Protein 1P4X (pdb70)

Secondary structure (DSSP, 8-state):
------SHHHHHHHHHHHHHHHHHHHTTT-SS-HHHHHHHHHHHS-S-SEEEHHHHHHHSSS-GGGTHHHHHHHHHTTS-EEEE-SSSTTSEEEE--HHHHHHHHHHHHHHHHHHHHHHHHTT--SS-S--SHHHHHHHHHHHHHHHHHHHHH-SS-HHHHHHHHHHHTTTT--EEHHHHHHHSSS-HHHHHHHHHHHHHHTSSEEEE-SSSTT-EEEE--HHHHHHHHHHHHHHHHHTSSS-GGGSS--

Sequence (250 aa):
MKYNNHDKIRDFIIIEAYMFRFKKKVKPEVDMTIKEFILLTYLFHQQENTLPFKKIVSDLCYKQSDLVQHIKVLVKHSYISKVRSKIDERNTYISISEEQREKIAERVTLFDQIIKQFNLADQSESQMIPKDSKEFLNLMMYTMYFKNIIKKHLTLSFVEFTILAIITSQNKNIVLLKDLIETIHHKYPQTVRALNNLKKQGYLIKERSTEDERKILIHMDDAQQDHAEQLLAQVNQLLADKDHLHLVFE

Organism: Staphylococcus aureus (strain Mu3 / ATCC 700698) (NCBI:txid418127)

Foldseek 3Di:
DFLPDPFVLSLLQVLVQVVLLLCVPPVVVDDQDPVLLLLLLLVLPDPAQKAWLVVVCVQFLDHSVVVVVSVVVCVVVLLWHKDADPPPRVTIMIGHDPVNSVVSVVSQVVQLVSQCVVCVVDPVPDPSRQNGSLLNSLSVRLNSVLQVVCVVPHVAHSLLLNLLSTQLSVVFDKDWPVVSQVPHPDHDVVSVVSVVVCVVVPLWDWAADPVPSVTIIIHHDPVSSVVSVVVVVVSSVVVPPPPSSASRHD

InterPro domains:
  IPR000835 MarR-type HTH domain [SM00347] (25-127)
  IPR000835 MarR-type HTH domain [SM00347] (149-247)
  IPR010166 Transcriptional regulator SarA/Rot domain [TIGR01889] (11-116)
  IPR010166 Transcriptional regulator SarA/Rot domain [TIGR01889] (134-239)
  IPR036388 Winged helix-like DNA-binding domain superfamily [G3DSA:1.10.10.10] (1-127)
  IPR036388 Winged helix-like DNA-binding domain superfamily [G3DSA:1.10.10.10] (128-250)
  IPR036390 Winged helix DNA-binding domain superfamily [SSF46785] (1-117)
  IPR036390 Winged helix DNA-binding domain superfamily [SSF46785] (130-238)
  IPR039422 Transcription regulators MarR/SlyA-like [PTHR33164] (18-128)
  IPR055166 Transcriptional regulator SarA/SarZ/Rot-like, helix-turn-helix domain [PF22381] (21-106)
  IPR055166 Transcriptional regulator SarA/SarZ/Rot-like, helix-turn-helix domain [PF22381] (146-230)

Structure (mmCIF, N/CA/C/O backbone):
data_1P4X
#
_entry.id   1P4X
#
_cell.length_a   84.887
_cell.length_b   84.887
_cell.length_c   195.743
_cell.angle_alpha   90.00
_cell.angle_beta   90.00
_cell.angle_gamma   120.00
#
_symmetry.space_group_name_H-M   'P 65 2 2'
#
loop_
_entity.id
_entity.type
_entity.pdbx_description
1 polymer 'staphylococcal accessory regulator A homologue'
2 water water
#
loop_
_atom_site.group_PDB
_atom_site.id
_atom_site.type_symbol
_atom_site.label_atom_id
_atom_site.label_alt_id
_atom_site.label_com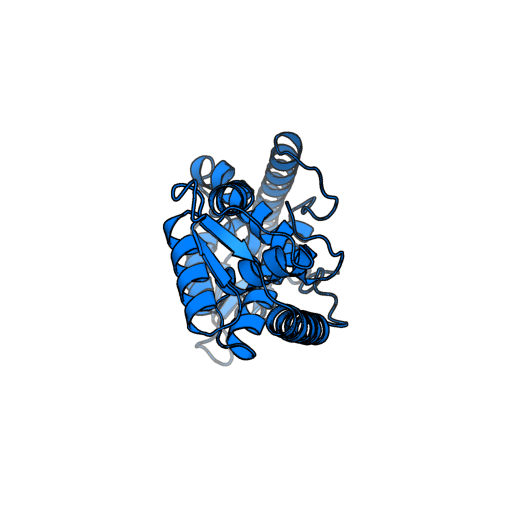p_id
_atom_site.label_asym_id
_atom_site.label_entity_id
_atom_site.label_seq_id
_atom_site.pdbx_PDB_ins_code
_atom_site.Cartn_x
_atom_site.Cartn_y
_atom_site.Cartn_z
_atom_site.occupancy
_atom_site.B_iso_or_equiv
_atom_site.auth_seq_id
_atom_site.auth_comp_id
_atom_site.auth_asym_id
_atom_site.auth_atom_id
_atom_site.pdbx_PDB_model_num
ATOM 1 N N . MET A 1 1 ? -32.274 20.144 11.291 1.00 70.19 1 MET A N 1
ATOM 2 C CA . MET A 1 1 ? -33.443 20.546 10.428 1.00 73.35 1 MET A CA 1
ATOM 3 C C . MET A 1 1 ? -33.229 20.022 9.002 1.00 73.83 1 MET A C 1
ATOM 4 O O . MET A 1 1 ? -33.209 20.804 8.043 1.00 76.54 1 MET A O 1
ATOM 9 N N . LYS A 1 2 ? -33.080 18.704 8.865 1.00 72.28 2 LYS A N 1
ATOM 10 C CA . LYS A 1 2 ? -32.820 18.082 7.561 1.00 67.73 2 LYS A CA 1
ATOM 11 C C . LYS A 1 2 ? -33.678 16.828 7.324 1.00 66.20 2 LYS A C 1
ATOM 12 O O . LYS A 1 2 ? -34.521 16.468 8.157 1.00 66.70 2 LYS A O 1
ATOM 18 N N . TYR A 1 3 ? -33.458 16.157 6.193 1.00 63.43 3 TYR A N 1
ATOM 19 C CA . TYR A 1 3 ? -34.219 14.944 5.904 1.00 63.95 3 TYR A CA 1
ATOM 20 C C . TYR A 1 3 ? -33.668 13.810 6.779 1.00 66.79 3 TYR A C 1
ATOM 21 O O . TYR A 1 3 ? -32.650 13.194 6.450 1.00 65.59 3 TYR A O 1
ATOM 30 N N . ASN A 1 4 ? -34.350 13.540 7.892 1.00 71.28 4 ASN A N 1
ATOM 31 C CA . ASN A 1 4 ? -33.914 12.519 8.854 1.00 74.26 4 ASN A CA 1
ATOM 32 C C . ASN A 1 4 ? -34.250 11.068 8.512 1.00 76.24 4 ASN A C 1
ATOM 33 O O . ASN A 1 4 ? -34.851 10.363 9.341 1.00 78.01 4 ASN A O 1
ATOM 38 N N . ASN A 1 5 ? -33.869 10.617 7.317 1.00 76.26 5 ASN A N 1
ATOM 39 C CA . ASN A 1 5 ? -34.134 9.234 6.904 1.00 74.56 5 ASN A CA 1
ATOM 40 C C . ASN A 1 5 ? -33.089 8.813 5.875 1.00 73.03 5 ASN A C 1
ATOM 41 O O . ASN A 1 5 ? -32.729 9.593 4.989 1.00 72.13 5 ASN A O 1
ATOM 46 N N . HIS A 1 6 ? -32.604 7.582 5.965 1.00 74.10 6 HIS A N 1
ATOM 47 C CA . HIS A 1 6 ? -31.570 7.168 5.019 1.00 77.48 6 HIS A CA 1
ATOM 48 C C . HIS A 1 6 ? -32.043 6.300 3.846 1.00 73.71 6 HIS A C 1
ATOM 49 O O . HIS A 1 6 ? -31.538 5.201 3.613 1.00 76.65 6 HIS A O 1
ATOM 56 N N . ASP A 1 7 ? -33.001 6.831 3.089 1.00 67.38 7 ASP A N 1
ATOM 57 C CA . ASP A 1 7 ? -33.551 6.148 1.924 1.00 59.99 7 ASP A CA 1
ATOM 58 C C . ASP A 1 7 ? -33.046 6.785 0.618 1.00 55.78 7 ASP A C 1
ATOM 59 O O . ASP A 1 7 ? -32.178 7.656 0.640 1.00 54.77 7 ASP A O 1
ATOM 64 N N . LYS A 1 8 ? -33.583 6.349 -0.515 1.00 54.36 8 LYS A N 1
ATOM 65 C CA . LYS A 1 8 ? -33.167 6.876 -1.814 1.00 53.16 8 LYS A CA 1
ATOM 66 C C . LYS A 1 8 ? -33.626 8.317 -2.061 1.00 51.53 8 LYS A C 1
ATOM 67 O O . LYS A 1 8 ? -33.041 9.039 -2.874 1.00 50.28 8 LYS A O 1
ATOM 73 N N . ILE A 1 9 ? -34.685 8.721 -1.368 1.00 48.02 9 ILE A N 1
ATOM 74 C CA . ILE A 1 9 ? -35.197 10.077 -1.478 1.00 42.97 9 ILE A CA 1
ATOM 75 C C . ILE A 1 9 ? -34.131 10.992 -0.891 1.00 43.60 9 ILE A C 1
ATOM 76 O O . ILE A 1 9 ? -33.858 12.059 -1.426 1.00 44.56 9 ILE A O 1
ATOM 81 N N . ARG A 1 10 ? -33.535 10.562 0.216 1.00 43.40 10 ARG A N 1
ATOM 82 C CA . ARG A 1 10 ? -32.484 11.335 0.861 1.00 43.63 10 ARG A CA 1
ATOM 83 C C . ARG A 1 10 ? -31.333 11.466 -0.124 1.00 43.23 10 ARG A C 1
ATOM 84 O O . ARG A 1 10 ? -30.699 12.518 -0.204 1.00 42.54 10 ARG A O 1
ATOM 92 N N . ASP A 1 11 ? -31.061 10.395 -0.865 1.00 41.87 11 ASP A N 1
ATOM 93 C CA . ASP A 1 11 ? -29.999 10.433 -1.861 1.00 45.69 11 ASP A CA 1
ATOM 94 C C . ASP A 1 11 ? -30.270 11.564 -2.853 1.00 44.63 11 ASP A C 1
ATOM 95 O O . ASP A 1 11 ? -29.410 12.397 -3.098 1.00 45.02 11 ASP A O 1
ATOM 100 N N . PHE A 1 12 ? -31.469 11.593 -3.421 1.00 44.86 12 PHE A N 1
ATOM 101 C CA . PHE A 1 12 ? -31.812 12.635 -4.386 1.00 40.35 12 PHE A CA 1
ATOM 102 C C . PHE A 1 12 ? -31.642 14.035 -3.789 1.00 38.51 12 PHE A C 1
ATOM 103 O O . PHE A 1 12 ? -30.975 14.890 -4.368 1.00 35.57 12 PHE A O 1
ATOM 111 N N . ILE A 1 13 ? -32.245 14.265 -2.629 1.00 37.99 13 ILE A N 1
ATOM 112 C CA . ILE A 1 13 ? -32.156 15.570 -1.992 1.00 40.59 13 ILE A CA 1
ATOM 113 C C . ILE A 1 13 ? -30.700 16.019 -1.850 1.00 41.11 13 ILE A C 1
ATOM 114 O O . ILE A 1 13 ? -30.345 17.122 -2.255 1.00 43.00 13 ILE A O 1
ATOM 119 N N . ILE A 1 14 ? -29.858 15.155 -1.296 1.00 39.72 14 ILE A N 1
ATOM 120 C CA . ILE A 1 14 ? -28.445 15.468 -1.117 1.00 38.67 14 ILE A CA 1
ATOM 121 C C . ILE A 1 14 ? -27.752 15.763 -2.448 1.00 38.26 14 ILE A C 1
ATOM 122 O O . ILE A 1 14 ? -27.059 16.763 -2.587 1.00 43.77 14 ILE A O 1
ATOM 127 N N . ILE A 1 15 ? -27.938 14.893 -3.428 1.00 36.49 15 ILE A N 1
ATOM 128 C CA . ILE A 1 15 ? -27.302 15.086 -4.720 1.00 35.78 15 ILE A CA 1
ATOM 129 C C . ILE A 1 15 ? -27.803 16.329 -5.466 1.00 36.49 15 ILE A C 1
ATOM 130 O O . ILE A 1 15 ? -27.010 17.090 -6.025 1.00 36.84 15 ILE A O 1
ATOM 135 N N . GLU A 1 16 ? -29.113 16.532 -5.469 1.00 34.29 16 GLU A N 1
ATOM 136 C CA . GLU A 1 16 ? -29.700 17.683 -6.136 1.00 36.10 16 GLU A CA 1
ATOM 137 C C . GLU A 1 16 ? -29.088 18.968 -5.572 1.00 35.44 16 GLU A C 1
ATOM 138 O O . GLU A 1 16 ? -28.729 19.877 -6.325 1.00 37.80 16 GLU A O 1
ATOM 144 N N . ALA A 1 17 ? -28.972 19.028 -4.245 1.00 36.19 17 ALA A N 1
ATOM 145 C CA . ALA A 1 17 ? -28.393 20.176 -3.554 1.00 32.92 17 ALA A CA 1
ATOM 146 C C . ALA A 1 17 ? -26.923 20.321 -3.927 1.00 32.48 17 ALA A C 1
ATOM 147 O O . ALA A 1 17 ? -26.442 21.425 -4.170 1.00 33.79 17 ALA A O 1
ATOM 149 N N . TYR A 1 18 ? -26.210 19.201 -3.971 1.00 35.04 18 TYR A N 1
ATOM 150 C CA . TYR A 1 18 ? -24.798 19.222 -4.335 1.00 33.67 18 TYR A CA 1
ATOM 151 C C . TYR A 1 18 ? -24.620 19.798 -5.736 1.00 35.63 18 TYR A C 1
ATOM 152 O O . TYR A 1 18 ? -23.745 20.633 -5.956 1.00 35.35 18 TYR A O 1
ATOM 161 N N . MET A 1 19 ? -25.451 19.337 -6.675 1.00 36.54 19 MET A N 1
ATOM 162 C CA . MET A 1 19 ? -25.391 19.791 -8.067 1.00 31.53 19 MET A CA 1
ATOM 163 C C . MET A 1 19 ? -25.661 21.283 -8.183 1.00 33.17 19 MET A C 1
ATOM 164 O O . MET A 1 19 ? -25.091 21.956 -9.032 1.00 34.98 19 MET A O 1
ATOM 169 N N . PHE A 1 20 ? -26.538 21.792 -7.327 1.00 34.67 20 PHE A N 1
ATOM 170 C CA . PHE A 1 20 ? -26.845 23.215 -7.319 1.00 36.12 20 PHE A CA 1
ATOM 171 C C . PHE A 1 20 ? -25.581 23.996 -6.924 1.00 35.77 20 PHE A C 1
ATOM 172 O O . PHE A 1 20 ? -25.185 24.946 -7.601 1.00 36.11 20 PHE A O 1
ATOM 180 N N . ARG A 1 21 ? -24.949 23.584 -5.829 1.00 35.00 21 ARG A N 1
ATOM 181 C CA . ARG A 1 21 ? -23.740 24.250 -5.352 1.00 34.52 21 ARG A CA 1
ATOM 182 C C . ARG A 1 21 ? -22.629 24.169 -6.387 1.00 34.98 21 ARG A C 1
ATOM 183 O O . ARG A 1 21 ? -21.922 25.142 -6.633 1.00 38.18 21 ARG A O 1
ATOM 191 N N . PHE A 1 22 ? -22.490 23.001 -7.000 1.00 33.83 22 PHE A N 1
ATOM 192 C CA . PHE A 1 22 ? -21.471 22.785 -8.014 1.00 31.57 22 PHE A CA 1
ATOM 193 C C . PHE A 1 22 ? -21.668 23.759 -9.177 1.00 36.95 22 PHE A C 1
ATOM 194 O O . PHE A 1 22 ? -20.754 24.481 -9.560 1.00 37.76 22 PHE A O 1
ATOM 202 N N . LYS A 1 23 ? -22.874 23.764 -9.733 1.00 38.86 23 LYS A N 1
ATOM 203 C CA . LYS A 1 23 ? -23.218 24.631 -10.857 1.00 41.17 23 LYS A CA 1
ATOM 204 C C . LYS A 1 23 ? -22.868 26.081 -10.523 1.00 41.84 23 LYS A C 1
ATOM 205 O O . LYS A 1 23 ? -22.171 26.757 -11.273 1.00 43.14 23 LYS A O 1
ATOM 211 N N . LYS A 1 24 ? -23.372 26.527 -9.379 1.00 43.75 24 LYS A N 1
ATOM 212 C CA . LYS A 1 24 ? -23.186 27.880 -8.860 1.00 42.19 24 LYS A CA 1
ATOM 213 C C . LYS A 1 24 ? -21.734 28.359 -8.881 1.00 41.17 24 LYS A C 1
ATOM 214 O O . LYS A 1 24 ? -21.432 29.433 -9.399 1.00 40.84 24 LYS A O 1
ATOM 220 N N . LYS A 1 25 ? -20.846 27.551 -8.320 1.00 37.82 25 LYS A N 1
ATOM 221 C CA . LYS A 1 25 ? -19.431 27.887 -8.261 1.00 38.71 25 LYS A CA 1
ATOM 222 C C . LYS A 1 25 ? -18.645 27.678 -9.543 1.00 40.09 25 LYS A C 1
ATOM 223 O O . LYS A 1 25 ? -17.769 28.472 -9.874 1.00 45.42 25 LYS A O 1
ATOM 229 N N . VAL A 1 26 ? -18.960 26.619 -10.273 1.00 40.50 26 VAL A N 1
ATOM 230 C CA . VAL A 1 26 ? -18.215 26.300 -11.479 1.00 42.47 26 VAL A CA 1
ATOM 231 C C . VAL A 1 26 ? -18.637 26.938 -12.796 1.00 42.72 26 VAL A C 1
ATOM 232 O O . VAL A 1 26 ? -17.786 27.389 -13.566 1.00 43.96 26 VAL A O 1
ATOM 236 N N . LYS A 1 27 ? -19.935 26.978 -13.063 1.00 40.39 27 LYS A N 1
ATOM 237 C CA . LYS A 1 27 ? -20.416 27.533 -14.321 1.00 40.35 27 LYS A CA 1
ATOM 238 C C . LYS A 1 27 ? -19.848 28.901 -14.682 1.00 39.42 27 LYS A C 1
ATOM 239 O O . LYS A 1 27 ? -19.564 29.168 -15.844 1.00 43.53 27 LYS A O 1
ATOM 245 N N . PRO A 1 28 ? -19.675 29.787 -13.695 1.00 38.35 28 PRO A N 1
ATOM 246 C CA . PRO A 1 28 ? -19.137 31.122 -13.973 1.00 40.77 28 PRO A CA 1
ATOM 247 C C . PRO A 1 28 ? -17.639 31.151 -14.282 1.00 45.49 28 PRO A C 1
ATOM 248 O O . PRO A 1 28 ? -17.156 32.067 -14.948 1.00 52.04 28 PRO A O 1
ATOM 252 N N . GLU A 1 29 ? -16.909 30.153 -13.797 1.00 46.27 29 GLU A N 1
ATOM 253 C CA . GLU A 1 29 ? -15.469 30.101 -13.983 1.00 47.61 29 GLU A CA 1
ATOM 254 C C . GLU A 1 29 ? -15.007 29.292 -15.161 1.00 48.70 29 GLU A C 1
ATOM 255 O O . GLU A 1 29 ? -13.828 29.335 -15.520 1.00 52.98 29 GLU A O 1
ATOM 261 N N . VAL A 1 30 ? -15.912 28.547 -15.773 1.00 46.27 30 VAL A N 1
ATOM 262 C CA . VAL A 1 30 ? -15.498 27.712 -16.888 1.00 47.30 30 VAL A CA 1
ATOM 263 C C . VAL A 1 30 ? -16.343 27.969 -18.129 1.00 48.01 30 VAL A C 1
ATOM 264 O O . VAL A 1 30 ? -17.537 28.222 -18.028 1.00 50.22 30 VAL A O 1
ATOM 268 N N . ASP A 1 31 ? -15.723 27.915 -19.301 1.00 52.06 31 ASP A N 1
ATOM 269 C CA . ASP A 1 31 ? -16.451 28.165 -20.533 1.00 58.26 31 ASP A CA 1
ATOM 270 C C . ASP A 1 31 ? -17.182 26.954 -21.112 1.00 56.74 31 ASP A C 1
ATOM 271 O O . ASP A 1 31 ? -18.114 27.115 -21.904 1.00 59.23 31 ASP A O 1
ATOM 276 N N . MET A 1 32 ? -16.780 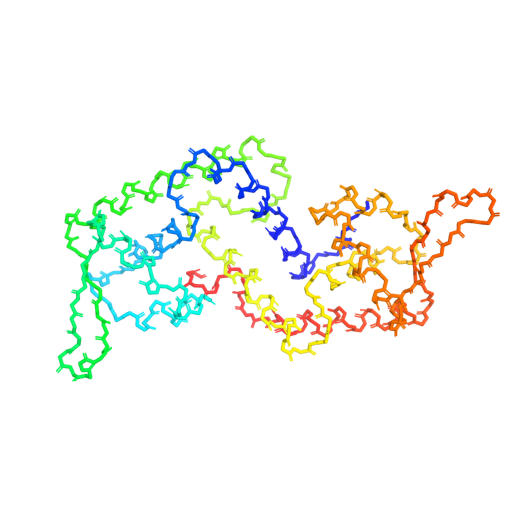25.748 -20.729 1.00 52.47 32 MET A N 1
ATOM 277 C CA . MET A 1 32 ? -17.473 24.564 -21.224 1.00 47.85 32 MET A CA 1
ATOM 278 C C . MET A 1 32 ? -18.629 24.275 -20.266 1.00 46.19 32 MET A C 1
ATOM 279 O O . MET A 1 32 ? -18.438 24.264 -19.049 1.00 44.51 32 MET A O 1
ATOM 284 N N . THR A 1 33 ? -19.822 24.044 -20.809 1.00 43.94 33 THR A N 1
ATOM 285 C CA . THR A 1 33 ? -20.974 23.781 -19.961 1.00 44.19 33 THR A CA 1
ATOM 286 C C . THR A 1 33 ? -20.861 22.435 -19.259 1.00 41.33 33 THR A C 1
ATOM 287 O O . THR A 1 33 ? -20.116 21.552 -19.685 1.00 41.92 33 THR A O 1
ATOM 291 N N . ILE A 1 34 ? -21.604 22.289 -18.172 1.00 39.92 34 ILE A N 1
ATOM 292 C CA . ILE A 1 34 ? -21.595 21.051 -17.414 1.00 39.33 34 ILE A CA 1
ATOM 293 C C . ILE A 1 34 ? -22.127 19.892 -18.274 1.00 40.82 34 ILE A C 1
ATOM 294 O O . ILE A 1 34 ? -21.581 18.790 -18.247 1.00 40.42 34 ILE A O 1
ATOM 299 N N . LYS A 1 35 ? -23.178 20.153 -19.049 1.00 43.38 35 LYS A N 1
ATOM 300 C CA . LYS A 1 35 ? -23.743 19.134 -19.929 1.00 43.35 35 LYS A CA 1
ATOM 301 C C . LYS A 1 35 ? -22.665 18.694 -20.931 1.00 42.47 35 LYS A C 1
ATOM 302 O O . LYS A 1 35 ? -22.558 17.515 -21.265 1.00 45.39 35 LYS A O 1
ATOM 308 N N . GLU A 1 36 ? -21.864 19.644 -21.401 1.00 41.46 36 GLU A N 1
ATOM 309 C CA . GLU A 1 36 ? -20.786 19.337 -22.328 1.00 39.89 36 GLU A CA 1
ATOM 310 C C . GLU A 1 36 ? -19.741 18.442 -21.671 1.00 39.36 36 GLU A C 1
ATOM 311 O O . GLU A 1 36 ? -19.237 17.517 -22.304 1.00 41.27 36 GLU A O 1
ATOM 317 N N . PHE A 1 37 ? -19.412 18.714 -20.408 1.00 39.70 37 PHE A N 1
ATOM 318 C CA . PHE A 1 37 ? -18.446 17.887 -19.676 1.00 38.59 37 PHE A CA 1
ATOM 319 C C . PHE A 1 37 ? -18.990 16.465 -19.487 1.00 38.14 37 PHE A C 1
ATOM 320 O O . PHE A 1 37 ? -18.235 15.494 -19.482 1.00 36.09 37 PHE A O 1
ATOM 328 N N . ILE A 1 38 ? -20.306 16.355 -19.322 1.00 38.51 38 ILE A N 1
ATOM 329 C CA . ILE A 1 38 ? -20.941 15.059 -19.113 1.00 36.62 38 ILE A CA 1
ATOM 330 C C . ILE A 1 38 ? -20.993 14.214 -20.382 1.00 35.83 38 ILE A C 1
ATOM 331 O O . ILE A 1 38 ? -20.849 12.999 -20.326 1.00 37.26 38 ILE A O 1
ATOM 336 N N . LEU A 1 39 ? -21.183 14.871 -21.518 1.00 35.21 39 LEU A N 1
ATOM 337 C CA . LEU A 1 39 ? -21.214 14.191 -22.804 1.00 38.43 39 LEU A CA 1
ATOM 338 C C . LEU A 1 39 ? -19.839 13.606 -23.100 1.00 37.71 39 LEU A C 1
ATOM 339 O O . LEU A 1 39 ? -19.714 12.461 -23.527 1.00 40.25 39 LEU A O 1
ATOM 344 N N . LEU A 1 40 ? -18.810 14.410 -22.863 1.00 35.05 40 LEU A N 1
ATOM 345 C CA . LEU A 1 40 ? -17.444 13.983 -23.094 1.00 35.69 40 LEU A CA 1
ATOM 346 C C . LEU A 1 40 ? -17.082 12.827 -22.156 1.00 36.22 40 LEU A C 1
ATOM 347 O O . LEU A 1 40 ? -16.390 11.901 -22.547 1.00 39.41 40 LEU A O 1
ATOM 352 N N . THR A 1 41 ? -17.568 12.876 -20.921 1.00 36.94 41 THR A N 1
ATOM 353 C CA . THR A 1 41 ? -17.295 11.812 -19.962 1.00 38.06 41 THR A CA 1
ATOM 354 C C . THR A 1 41 ? -17.918 10.523 -20.477 1.00 43.24 41 THR A C 1
ATOM 355 O O . THR A 1 41 ? -17.288 9.466 -20.473 1.00 46.82 41 THR A O 1
ATOM 359 N N . TYR A 1 42 ? -19.165 10.623 -20.921 1.00 45.18 42 TYR A N 1
ATOM 360 C CA . TYR A 1 42 ? -19.867 9.478 -21.471 1.00 43.11 42 TYR A CA 1
ATOM 361 C C . TYR A 1 42 ? -19.075 8.873 -22.631 1.00 41.67 42 TYR A C 1
ATOM 362 O O . TYR A 1 42 ? -18.781 7.681 -22.625 1.00 43.54 42 TYR A O 1
ATOM 371 N N . LEU A 1 43 ? -18.735 9.709 -23.611 1.00 40.70 43 LEU A N 1
ATOM 372 C CA . LEU A 1 43 ? -17.993 9.286 -24.798 1.00 43.68 43 LEU A CA 1
ATOM 373 C C . LEU A 1 43 ? -16.635 8.672 -24.506 1.00 47.50 43 LEU A C 1
ATOM 374 O O . LEU A 1 43 ? -16.160 7.813 -25.238 1.00 48.05 43 LEU A O 1
ATOM 379 N N . PHE A 1 44 ? -15.996 9.130 -23.444 1.00 52.08 44 PHE A N 1
ATOM 380 C CA . PHE A 1 44 ? -14.691 8.611 -23.085 1.00 55.00 44 PHE A CA 1
ATOM 381 C C . PHE A 1 44 ? -14.814 7.181 -22.565 1.00 55.49 44 PHE A C 1
ATOM 382 O O . PHE A 1 44 ? -14.027 6.311 -22.925 1.00 59.12 44 PHE A O 1
ATOM 390 N N . HIS A 1 45 ? -15.822 6.935 -21.737 1.00 55.00 45 HIS A N 1
ATOM 391 C CA . HIS A 1 45 ? -16.021 5.618 -21.144 1.00 56.90 45 HIS A CA 1
ATOM 392 C C . HIS A 1 45 ? -16.728 4.551 -21.986 1.00 59.85 45 HIS A C 1
ATOM 393 O O . HIS A 1 45 ? -17.765 4.024 -21.582 1.00 62.72 45 HIS A O 1
ATOM 400 N N . GLN A 1 46 ? -16.167 4.220 -23.144 1.00 65.22 46 GLN A N 1
ATOM 401 C CA . GLN A 1 46 ? -16.760 3.196 -23.999 1.00 71.82 46 GLN A CA 1
ATOM 402 C C . GLN A 1 46 ? -15.884 2.916 -25.204 1.00 76.38 46 GLN A C 1
ATOM 403 O O . GLN A 1 46 ? -15.482 3.831 -25.937 1.00 78.88 46 GLN A O 1
ATOM 409 N N . GLN A 1 47 ? -15.616 1.624 -25.385 1.00 80.70 47 GLN A N 1
ATOM 410 C CA . GLN A 1 47 ? -14.734 1.073 -26.409 1.00 84.13 47 GLN A CA 1
ATOM 411 C C . GLN A 1 47 ? -14.892 1.401 -27.893 1.00 82.31 47 GLN A C 1
ATOM 412 O O . GLN A 1 47 ? -13.881 1.650 -28.577 1.00 83.97 47 GLN A O 1
ATOM 418 N N . GLU A 1 48 ? -16.113 1.391 -28.419 1.00 77.69 48 GLU A N 1
ATOM 419 C CA . GLU A 1 48 ? -16.251 1.697 -29.841 1.00 73.15 48 GLU A CA 1
ATOM 420 C C . GLU A 1 48 ? -15.711 3.080 -30.171 1.00 67.77 48 GLU A C 1
ATOM 421 O O . GLU A 1 48 ? -15.871 4.025 -29.393 1.00 64.02 48 GLU A O 1
ATOM 427 N N . ASN A 1 49 ? -15.055 3.180 -31.324 1.00 63.05 49 ASN A N 1
ATOM 428 C CA . ASN A 1 49 ? -14.509 4.441 -31.799 1.00 61.15 49 ASN A CA 1
ATOM 429 C C . ASN A 1 49 ? -15.607 5.093 -32.612 1.00 56.47 49 ASN A C 1
ATOM 430 O O . ASN A 1 49 ? -15.417 6.155 -33.210 1.00 54.50 49 ASN A O 1
ATOM 435 N N . THR A 1 50 ? -16.762 4.437 -32.632 1.00 51.82 50 THR A N 1
ATOM 436 C CA . THR A 1 50 ? -17.907 4.937 -33.376 1.00 48.70 50 THR A CA 1
ATOM 437 C C . THR A 1 50 ? -19.214 4.404 -32.788 1.00 45.12 50 THR A C 1
ATOM 438 O O . THR A 1 50 ? -19.322 3.230 -32.425 1.00 45.01 50 THR A O 1
ATOM 442 N N . LEU A 1 51 ? -20.196 5.286 -32.659 1.00 42.53 51 LEU A N 1
ATOM 443 C CA . LEU A 1 51 ? -21.478 4.901 -32.093 1.00 41.21 51 LEU A CA 1
ATOM 444 C C . LEU A 1 51 ? -22.652 5.639 -32.712 1.00 39.40 51 LEU A C 1
ATOM 445 O O . LEU A 1 51 ? -22.495 6.706 -33.298 1.00 39.00 51 LEU A O 1
ATOM 450 N N . PRO A 1 52 ? -23.851 5.058 -32.607 1.00 37.46 52 PRO A N 1
ATOM 451 C CA . PRO A 1 52 ? -25.032 5.707 -33.170 1.00 39.05 52 PRO A CA 1
ATOM 452 C C . PRO A 1 52 ? -25.484 6.824 -32.225 1.00 42.31 52 PRO A C 1
ATOM 453 O O . PRO A 1 52 ? -25.436 6.661 -31.011 1.00 43.30 52 PRO A O 1
ATOM 457 N N . PHE A 1 53 ? -25.897 7.961 -32.776 1.00 40.62 53 PHE A N 1
ATOM 458 C CA . PHE A 1 53 ? -26.336 9.064 -31.937 1.00 40.12 53 PHE A CA 1
ATOM 459 C C . PHE A 1 53 ? -27.462 8.603 -31.027 1.00 42.36 53 PHE A C 1
ATOM 460 O O . PHE A 1 53 ? -27.466 8.896 -29.831 1.00 46.72 53 PHE A O 1
ATOM 468 N N . LYS A 1 54 ? -28.404 7.850 -31.578 1.00 41.37 54 LYS A N 1
ATOM 469 C CA . LYS A 1 54 ? -29.525 7.380 -30.781 1.00 42.41 54 LYS A CA 1
ATOM 470 C C . LYS A 1 54 ? -29.062 6.576 -29.579 1.00 42.08 54 LYS A C 1
ATOM 471 O O . LYS A 1 54 ? -29.815 6.400 -28.624 1.00 44.51 54 LYS A O 1
ATOM 477 N N . LYS A 1 55 ? -27.823 6.095 -29.605 1.00 42.52 55 LYS A N 1
ATOM 478 C CA . LYS A 1 55 ? -27.312 5.340 -28.461 1.00 43.41 55 LYS A CA 1
ATOM 479 C C . LYS A 1 55 ? -27.076 6.293 -27.277 1.00 43.57 55 LYS A C 1
ATOM 480 O O . LYS A 1 55 ? -27.303 5.936 -26.117 1.00 40.72 55 LYS A O 1
ATOM 486 N N . ILE A 1 56 ? -26.619 7.506 -27.581 1.00 42.70 56 ILE A N 1
ATOM 487 C CA . ILE A 1 56 ? -26.378 8.491 -26.540 1.00 43.04 56 ILE A CA 1
ATOM 488 C C . ILE A 1 56 ? -27.726 8.919 -25.983 1.00 42.62 56 ILE A C 1
ATOM 489 O O . ILE A 1 56 ? -27.899 9.042 -24.777 1.00 43.26 56 ILE A O 1
ATOM 494 N N . VAL A 1 57 ? -28.678 9.144 -26.879 1.00 44.00 57 VAL A N 1
ATOM 495 C CA . VAL A 1 57 ? -30.022 9.566 -26.499 1.00 41.56 57 VAL A CA 1
ATOM 496 C C . VAL A 1 57 ? -30.688 8.567 -25.554 1.00 43.13 57 VAL A C 1
ATOM 497 O O . VAL A 1 57 ? -31.390 8.949 -24.619 1.00 45.66 57 VAL A O 1
ATOM 501 N N . SER A 1 58 ? -30.447 7.286 -25.799 1.00 43.27 58 SER A N 1
ATOM 502 C CA . SER A 1 58 ? -31.028 6.221 -24.995 1.00 45.20 58 SER A CA 1
ATOM 503 C C . SER A 1 58 ? -30.312 5.943 -23.668 1.00 46.26 58 SER A C 1
ATOM 504 O O . SER A 1 58 ? -30.958 5.672 -22.654 1.00 45.13 58 SER A O 1
ATOM 507 N N . ASP A 1 59 ? -28.985 6.014 -23.685 1.00 48.59 59 ASP A N 1
ATOM 508 C CA . ASP A 1 59 ? -28.158 5.755 -22.506 1.00 49.50 59 ASP A CA 1
ATOM 509 C C . ASP A 1 59 ? -28.272 6.809 -21.400 1.00 50.98 59 ASP A C 1
ATOM 510 O O . ASP A 1 59 ? -28.268 6.473 -20.213 1.00 51.13 59 ASP A O 1
ATOM 515 N N . LEU A 1 60 ? -28.348 8.081 -21.793 1.00 49.08 60 LEU A N 1
ATOM 516 C CA . LEU A 1 60 ? -28.453 9.181 -20.835 1.00 47.94 60 LEU A CA 1
ATOM 517 C C . LEU A 1 60 ? -29.924 9.558 -20.648 1.00 48.05 60 LEU A C 1
ATOM 518 O O . LEU A 1 60 ? -30.791 9.015 -21.324 1.00 49.98 60 LEU A O 1
ATOM 523 N N . CYS A 1 61 ? -30.199 10.487 -19.737 1.00 46.08 61 CYS A N 1
ATOM 524 C CA . CYS A 1 61 ? -31.569 10.904 -19.474 1.00 42.64 61 CYS A CA 1
ATOM 525 C C . CYS A 1 61 ? -31.993 12.151 -20.234 1.00 40.27 61 CYS A C 1
ATOM 526 O O . CYS A 1 61 ? -33.130 12.576 -20.126 1.00 41.00 61 CYS A O 1
ATOM 529 N N . TYR A 1 62 ? -31.082 12.737 -20.999 1.00 37.77 62 TYR A N 1
ATOM 530 C CA . TYR A 1 62 ? -31.406 13.935 -21.760 1.00 37.80 62 TYR A CA 1
ATOM 531 C C . TYR A 1 62 ? -32.330 13.630 -22.924 1.00 41.26 62 TYR A C 1
ATOM 532 O O . TYR A 1 62 ? -32.244 12.565 -23.534 1.00 44.48 62 TYR A O 1
ATOM 541 N N . LYS A 1 63 ? -33.216 14.569 -23.235 1.00 42.35 63 LYS A N 1
ATOM 542 C CA . LYS A 1 63 ? -34.106 14.395 -24.371 1.00 41.95 63 LYS A CA 1
ATOM 543 C C . LYS A 1 63 ? -33.205 14.562 -25.587 1.00 42.16 63 LYS A C 1
ATOM 544 O O . LYS A 1 63 ? -32.170 15.230 -25.510 1.00 41.26 63 LYS A O 1
ATOM 550 N N . GLN A 1 64 ? -33.591 13.965 -26.706 1.00 41.69 64 GLN A N 1
ATOM 551 C CA . GLN A 1 64 ? -32.784 14.067 -27.912 1.00 39.43 64 GLN A CA 1
ATOM 552 C C . GLN A 1 64 ? -32.607 15.498 -28.373 1.00 38.86 64 GLN A C 1
ATOM 553 O O . GLN A 1 64 ? -31.540 15.874 -28.836 1.00 41.47 64 GLN A O 1
ATOM 559 N N . SER A 1 65 ? -33.667 16.286 -28.276 1.00 40.95 65 SER A N 1
ATOM 560 C CA . SER A 1 65 ? -33.604 17.673 -28.705 1.00 41.37 65 SER A CA 1
ATOM 561 C C . SER A 1 65 ? -32.567 18.488 -27.913 1.00 43.55 65 SER A C 1
ATOM 562 O O . SER A 1 65 ? -32.041 19.471 -28.428 1.00 46.61 65 SER A O 1
ATOM 565 N N . ASP A 1 66 ? -32.268 18.080 -26.679 1.00 44.54 66 ASP A N 1
ATOM 566 C CA . ASP A 1 66 ? -31.286 18.786 -25.853 1.00 45.91 66 ASP A CA 1
ATOM 567 C C . ASP A 1 66 ? -29.857 18.290 -26.093 1.00 47.78 66 ASP A C 1
ATOM 568 O O . ASP A 1 66 ? -28.917 18.756 -25.439 1.00 53.36 66 ASP A O 1
ATOM 573 N N . LEU A 1 67 ? -29.699 17.335 -27.008 1.00 43.45 67 LEU A N 1
ATOM 574 C CA . LEU A 1 67 ? -28.384 16.777 -27.323 1.00 41.81 67 LEU A CA 1
ATOM 575 C C . LEU A 1 67 ? -27.870 17.258 -28.677 1.00 43.62 67 LEU A C 1
ATOM 576 O O . LEU A 1 67 ? -26.681 17.522 -28.840 1.00 45.29 67 LEU A O 1
ATOM 581 N N . VAL A 1 68 ? -28.778 17.370 -29.640 1.00 43.18 68 VAL A N 1
ATOM 582 C CA . VAL A 1 68 ? -28.448 17.825 -30.982 1.00 43.34 68 VAL A CA 1
ATOM 583 C C . VAL A 1 68 ? -27.472 19.004 -31.045 1.00 44.55 68 VAL A C 1
ATOM 584 O O . VAL A 1 68 ? -26.502 18.967 -31.802 1.00 45.95 68 VAL A O 1
ATOM 588 N N . GLN A 1 69 ? -27.720 20.052 -30.265 1.00 44.62 69 GLN A N 1
ATOM 589 C CA . GLN A 1 69 ? -26.840 21.222 -30.302 1.00 46.36 69 GLN A CA 1
ATOM 590 C C . GLN A 1 69 ? -25.469 21.003 -29.666 1.00 43.84 69 GLN A C 1
ATOM 591 O O . GLN A 1 69 ? -24.459 21.466 -30.188 1.00 45.70 69 GLN A O 1
ATOM 597 N N . HIS A 1 70 ? -25.418 20.287 -28.552 1.00 44.41 70 HIS A N 1
ATOM 598 C CA . HIS A 1 70 ? -24.139 20.068 -27.899 1.00 45.97 70 HIS A CA 1
ATOM 599 C C . HIS A 1 70 ? -23.242 19.125 -28.659 1.00 46.58 70 HIS A C 1
ATOM 600 O O . HIS A 1 70 ? -22.024 19.130 -28.475 1.00 49.60 70 HIS A O 1
ATOM 607 N N . ILE A 1 71 ? -23.848 18.321 -29.522 1.00 46.60 71 ILE A N 1
ATOM 608 C CA . ILE A 1 71 ? -23.077 17.422 -30.356 1.00 44.24 71 ILE A CA 1
ATOM 609 C C . ILE A 1 71 ? -22.416 18.351 -31.369 1.00 46.84 71 ILE A C 1
ATOM 610 O O . ILE A 1 71 ? -21.232 18.213 -31.667 1.00 49.77 71 ILE A O 1
ATOM 615 N N . LYS A 1 72 ? -23.185 19.305 -31.890 1.00 45.77 72 LYS A N 1
ATOM 616 C CA . LYS A 1 72 ? -22.652 20.267 -32.857 1.00 48.26 72 LYS A CA 1
ATOM 617 C C . LYS A 1 72 ? -21.480 21.029 -32.239 1.00 48.86 72 LYS A C 1
ATOM 618 O O . LYS A 1 72 ? -20.445 21.206 -32.873 1.00 50.72 72 LYS A O 1
ATOM 624 N N . VAL A 1 73 ? -21.656 21.484 -31.003 1.00 48.05 73 VAL A N 1
ATOM 625 C CA . VAL A 1 73 ? -20.607 22.208 -30.294 1.00 46.21 73 VAL A CA 1
ATOM 626 C C . VAL A 1 73 ? -19.360 21.325 -30.189 1.00 47.49 73 VAL A C 1
ATOM 627 O O . VAL A 1 73 ? -18.255 21.755 -30.527 1.00 52.03 73 VAL A O 1
ATOM 631 N N . LEU A 1 74 ? -19.544 20.087 -29.732 1.00 44.32 74 LEU A N 1
ATOM 632 C CA . LEU A 1 74 ? -18.432 19.155 -29.583 1.00 44.67 74 LEU A CA 1
ATOM 633 C C . LEU A 1 74 ? -17.762 18.872 -30.919 1.00 47.56 74 LEU A C 1
ATOM 634 O O . LEU A 1 74 ? -16.545 18.642 -30.988 1.00 47.96 74 LEU A O 1
ATOM 639 N N . VAL A 1 75 ? -18.557 18.877 -31.982 1.00 49.99 75 VAL A N 1
ATOM 640 C CA . VAL A 1 75 ? -18.027 18.620 -33.313 1.00 54.55 75 VAL A CA 1
ATOM 641 C C . VAL A 1 75 ? -17.231 19.832 -33.759 1.00 57.03 75 VAL A C 1
ATOM 642 O O . VAL A 1 75 ? -16.058 19.732 -34.140 1.00 57.55 75 VAL A O 1
ATOM 646 N N . LYS A 1 76 ? -17.889 20.982 -33.699 1.00 58.57 76 LYS A N 1
ATOM 647 C CA . LYS A 1 76 ? -17.277 22.239 -34.081 1.00 59.55 76 LYS A CA 1
ATOM 648 C C . LYS A 1 76 ? -15.903 22.376 -33.425 1.00 58.14 76 LYS A C 1
ATOM 649 O O . LYS A 1 76 ? -14.979 22.947 -34.004 1.00 59.60 76 LYS A O 1
ATOM 655 N N . HIS A 1 77 ? -15.772 21.826 -32.224 1.00 56.84 77 HIS A N 1
ATOM 656 C CA . HIS A 1 77 ? -14.526 21.911 -31.471 1.00 53.24 77 HIS A CA 1
ATOM 657 C C . HIS A 1 77 ? -13.583 20.735 -31.604 1.00 52.43 77 HIS A C 1
ATOM 658 O O . HIS A 1 77 ? -12.699 20.533 -30.771 1.00 55.80 77 HIS A O 1
ATOM 665 N N . SER A 1 78 ? -13.783 19.954 -32.654 1.00 50.67 78 SER A N 1
ATOM 666 C CA . SER A 1 78 ? -12.930 18.813 -32.944 1.00 50.29 78 SER A CA 1
ATOM 667 C C . SER A 1 78 ? -12.860 17.692 -31.920 1.00 50.33 78 SER A C 1
ATOM 668 O O . SER A 1 78 ? -11.934 16.879 -31.953 1.00 53.06 78 SER A O 1
ATOM 671 N N . TYR A 1 79 ? -13.818 17.624 -31.009 1.00 47.57 79 TYR A N 1
ATOM 672 C CA . TYR A 1 79 ? -13.785 16.532 -30.049 1.00 45.30 79 TYR A CA 1
ATOM 673 C C . TYR A 1 79 ? -14.331 15.277 -30.725 1.00 45.08 79 TYR A C 1
ATOM 674 O O . TYR A 1 79 ? -13.966 14.165 -30.370 1.00 41.61 79 TYR A O 1
ATOM 683 N N . ILE A 1 80 ? -15.192 15.468 -31.719 1.00 45.96 80 ILE A N 1
ATOM 684 C CA . ILE A 1 80 ? -15.806 14.347 -32.425 1.00 46.97 80 ILE A CA 1
ATOM 685 C C . ILE A 1 80 ? -16.190 14.728 -33.842 1.00 48.88 80 ILE A C 1
ATOM 686 O O . ILE A 1 80 ? -16.124 15.899 -34.224 1.00 51.07 80 ILE A O 1
ATOM 691 N N . SER A 1 81 ? -16.581 13.726 -34.620 1.00 47.77 81 SER A N 1
ATOM 692 C CA . SER A 1 81 ? -17.011 13.935 -35.991 1.00 49.27 81 SER A CA 1
ATOM 693 C C . SER A 1 81 ? -18.311 13.183 -36.197 1.00 50.95 81 SER A C 1
ATOM 694 O O . SER A 1 81 ? -18.574 12.178 -35.521 1.00 49.01 81 SER A O 1
ATOM 697 N N . LYS A 1 82 ? -19.132 13.665 -37.124 1.00 53.53 82 LYS A N 1
ATOM 698 C CA . LYS A 1 82 ? -20.400 13.005 -37.378 1.00 60.84 82 LYS A CA 1
ATOM 699 C C . LYS A 1 82 ? -20.518 12.515 -38.818 1.00 60.72 82 LYS A C 1
ATOM 700 O O . LYS A 1 82 ? -20.186 13.227 -39.773 1.00 60.96 82 LYS A O 1
ATOM 706 N N . VAL A 1 83 ? -20.988 11.274 -38.937 1.00 59.69 83 VAL A N 1
ATOM 707 C CA . VAL A 1 83 ? -21.191 10.583 -40.205 1.00 53.73 83 VAL A CA 1
ATOM 708 C C . VAL A 1 83 ? -22.676 10.244 -40.333 1.00 51.13 83 VAL A C 1
ATOM 709 O O . VAL A 1 83 ? -23.302 9.794 -39.369 1.00 45.62 83 VAL A O 1
ATOM 713 N N . ARG A 1 84 ? -23.246 10.454 -41.516 1.00 52.94 84 ARG A N 1
ATOM 714 C CA . ARG A 1 84 ? -24.657 10.122 -41.718 1.00 55.14 84 ARG A CA 1
ATOM 715 C C . ARG A 1 84 ? -24.838 8.609 -41.851 1.00 50.98 84 ARG A C 1
ATOM 716 O O . ARG A 1 84 ? -23.961 7.909 -42.343 1.00 44.99 84 ARG A O 1
ATOM 724 N N . SER A 1 85 ? -25.983 8.111 -41.405 1.00 47.33 85 SER A N 1
ATOM 725 C CA . SER A 1 85 ? -26.265 6.688 -41.488 1.00 45.14 85 SER A CA 1
ATOM 726 C C . SER A 1 85 ? -26.460 6.269 -42.944 1.00 46.35 85 SER A C 1
ATOM 727 O O . SER A 1 85 ? -27.156 6.947 -43.704 1.00 45.18 85 SER A O 1
ATOM 730 N N . LYS A 1 86 ? -25.832 5.157 -43.325 1.00 47.82 86 LYS A N 1
ATOM 731 C CA . LYS A 1 86 ? -25.931 4.622 -44.681 1.00 48.31 86 LYS A CA 1
ATOM 732 C C . LYS A 1 86 ? -27.204 3.791 -44.867 1.00 48.61 86 LYS A C 1
ATOM 733 O O . LYS A 1 86 ? -27.527 3.352 -45.970 1.00 45.63 86 LYS A O 1
ATOM 739 N N . ILE A 1 87 ? -27.921 3.584 -43.771 1.00 48.91 87 ILE A N 1
ATOM 740 C CA . ILE A 1 87 ? -29.171 2.844 -43.788 1.00 45.71 87 ILE A CA 1
ATOM 741 C C . ILE A 1 87 ? -30.285 3.899 -43.819 1.00 50.37 87 ILE A C 1
ATOM 742 O O . ILE A 1 87 ? -30.663 4.366 -44.901 1.00 52.30 87 ILE A O 1
ATOM 747 N N . ASP A 1 88 ? -30.802 4.284 -42.653 1.00 54.68 88 ASP A N 1
ATOM 748 C CA . ASP A 1 88 ? -31.845 5.313 -42.585 1.00 61.22 88 ASP A CA 1
ATOM 749 C C . ASP A 1 88 ? -31.096 6.641 -42.568 1.00 63.60 88 ASP A C 1
ATOM 750 O O . ASP A 1 88 ? -30.746 7.152 -41.504 1.00 65.43 88 ASP A O 1
ATOM 755 N N . GLU A 1 89 ? -30.864 7.193 -43.753 1.00 67.88 89 GLU A N 1
ATOM 756 C CA . GLU A 1 89 ? -30.090 8.422 -43.911 1.00 70.78 89 GLU A CA 1
ATOM 757 C C . GLU A 1 89 ? -30.485 9.659 -43.107 1.00 70.21 89 GLU A C 1
ATOM 758 O O . GLU A 1 89 ? -29.849 10.714 -43.231 1.00 69.62 89 GLU A O 1
ATOM 764 N N . ARG A 1 90 ? -31.513 9.546 -42.276 1.00 69.20 90 ARG A N 1
ATOM 765 C CA . ARG A 1 90 ? -31.888 10.685 -41.452 1.00 66.79 90 ARG A CA 1
ATOM 766 C C . ARG A 1 90 ? -31.262 10.491 -40.080 1.00 62.30 90 ARG A C 1
ATOM 767 O O . ARG A 1 90 ? -31.371 11.354 -39.210 1.00 62.95 90 ARG A O 1
ATOM 775 N N . ASN A 1 91 ? -30.610 9.345 -39.887 1.00 59.50 91 ASN A N 1
ATOM 776 C CA . ASN A 1 91 ? -29.953 9.052 -38.618 1.00 55.05 91 ASN A CA 1
ATOM 777 C C . ASN A 1 91 ? -28.496 9.493 -38.627 1.00 52.85 91 ASN A C 1
ATOM 778 O O . ASN A 1 91 ? -27.947 9.841 -39.674 1.00 52.33 91 ASN A O 1
ATOM 783 N N . THR A 1 92 ? -27.865 9.461 -37.461 1.00 49.41 92 THR A N 1
ATOM 784 C CA . THR A 1 92 ? -26.491 9.916 -37.354 1.00 47.72 92 THR A CA 1
ATOM 785 C C . THR A 1 92 ? -25.580 9.020 -36.536 1.00 46.34 92 THR A C 1
ATOM 786 O O . THR A 1 92 ? -26.006 8.387 -35.571 1.00 46.02 92 THR A O 1
ATOM 790 N N . TYR A 1 93 ? -24.318 8.973 -36.945 1.00 42.17 93 TYR A N 1
ATOM 791 C CA . TYR A 1 93 ? -23.305 8.207 -36.242 1.00 42.69 93 TYR A CA 1
ATOM 792 C C . TYR A 1 93 ? -22.214 9.182 -35.855 1.00 44.60 93 TYR A C 1
ATOM 793 O O . TYR A 1 93 ? -21.903 10.114 -36.605 1.00 45.73 93 TYR A O 1
ATOM 802 N N . ILE A 1 94 ? -21.659 8.986 -34.664 1.00 45.78 94 ILE A N 1
ATOM 803 C CA . ILE A 1 94 ? -20.581 9.828 -34.179 1.00 43.27 94 ILE A CA 1
ATOM 804 C C . ILE A 1 94 ? -19.300 9.001 -34.177 1.00 42.14 94 ILE A C 1
ATOM 805 O O . ILE A 1 94 ? -19.269 7.877 -33.685 1.00 39.40 94 ILE A O 1
ATOM 810 N N . SER A 1 95 ? -18.244 9.555 -34.747 1.00 46.14 95 SER A N 1
ATOM 811 C CA . SER A 1 95 ? -16.971 8.850 -34.787 1.00 48.93 95 SER A CA 1
ATOM 812 C C . SER A 1 95 ? -15.946 9.572 -33.927 1.00 48.11 95 SER A C 1
ATOM 813 O O . SER A 1 95 ? -15.979 10.798 -33.799 1.00 43.78 95 SER A O 1
ATOM 816 N N . ILE A 1 96 ? -15.048 8.790 -33.335 1.00 51.22 96 ILE A N 1
ATOM 817 C CA . ILE A 1 96 ? -13.994 9.313 -32.474 1.00 52.88 96 ILE A CA 1
ATOM 818 C C . ILE A 1 96 ? -12.620 8.770 -32.908 1.00 55.01 96 ILE A C 1
ATOM 819 O O . ILE A 1 96 ? -12.293 7.609 -32.632 1.00 55.05 96 ILE A O 1
ATOM 824 N N . SER A 1 97 ? -11.828 9.606 -33.583 1.00 56.79 97 SER A N 1
ATOM 825 C CA . SER A 1 97 ? -10.492 9.202 -34.034 1.00 59.76 97 SER A CA 1
ATOM 826 C C . SER A 1 97 ? -9.561 9.120 -32.829 1.00 62.24 97 SER A C 1
ATOM 827 O O . SER A 1 97 ? -9.915 9.578 -31.743 1.00 65.95 97 SER A O 1
ATOM 830 N N . GLU A 1 98 ? -8.380 8.533 -33.019 1.00 65.66 98 GLU A N 1
ATOM 831 C CA . GLU A 1 98 ? -7.392 8.384 -31.939 1.00 68.89 98 GLU A CA 1
ATOM 832 C C . GLU A 1 98 ? -6.960 9.770 -31.441 1.00 66.74 98 GLU A C 1
ATOM 833 O O . GLU A 1 98 ? -6.692 9.969 -30.251 1.00 62.24 98 GLU A O 1
ATOM 839 N N . GLU A 1 99 ? -6.906 10.719 -32.370 1.00 64.36 99 GLU A N 1
ATOM 840 C CA . GLU A 1 99 ? -6.528 12.101 -32.079 1.00 63.60 99 GLU A CA 1
ATOM 841 C C . GLU A 1 99 ? -7.632 12.814 -31.290 1.00 59.99 99 GLU A C 1
ATOM 842 O O . GLU A 1 99 ? -7.345 13.632 -30.423 1.00 57.62 99 GLU A O 1
ATOM 848 N N . GLN A 1 100 ? -8.892 12.504 -31.600 1.00 57.46 100 GLN A N 1
ATOM 849 C CA . GLN A 1 100 ? -10.020 13.116 -30.901 1.00 54.36 100 GLN A CA 1
ATOM 850 C C . GLN A 1 100 ? -10.204 12.479 -29.534 1.00 56.64 100 GLN A C 1
ATOM 851 O O . GLN A 1 100 ? -10.493 13.169 -28.557 1.00 57.90 100 GLN A O 1
ATOM 857 N N . ARG A 1 101 ? -10.037 11.165 -29.450 1.00 57.24 101 ARG A N 1
ATOM 858 C CA . ARG A 1 101 ? -10.198 10.513 -28.160 1.00 59.98 101 ARG A CA 1
ATOM 859 C C . ARG A 1 101 ? -9.179 11.084 -27.178 1.00 61.83 101 ARG A C 1
ATOM 860 O O . ARG A 1 101 ? -9.402 11.071 -25.972 1.00 65.70 101 ARG A O 1
ATOM 868 N N . GLU A 1 102 ? -8.062 11.588 -27.691 1.00 64.39 102 GLU A N 1
ATOM 869 C CA . GLU A 1 102 ? -7.030 12.155 -26.823 1.00 66.03 102 GLU A CA 1
ATOM 870 C C . GLU A 1 102 ? -7.451 13.519 -26.306 1.00 59.97 102 GLU A C 1
ATOM 871 O O . GLU A 1 102 ? -7.218 13.851 -25.148 1.00 58.26 102 GLU A O 1
ATOM 877 N N . LYS A 1 103 ? -8.061 14.312 -27.178 1.00 54.55 103 LYS A N 1
ATOM 878 C CA . LYS A 1 103 ? -8.515 15.639 -26.803 1.00 48.29 103 LYS A CA 1
ATOM 879 C C . LYS A 1 103 ? -9.615 15.456 -25.754 1.00 49.73 103 LYS A C 1
ATOM 880 O O . LYS A 1 103 ? -9.725 16.234 -24.805 1.00 50.28 103 LYS A O 1
ATOM 886 N N . ILE A 1 104 ? -10.413 14.403 -25.916 1.00 49.73 104 ILE A N 1
ATOM 887 C CA . ILE A 1 104 ? -11.502 14.122 -24.987 1.00 46.83 104 ILE A CA 1
ATOM 888 C C . ILE A 1 104 ? -10.941 13.728 -23.634 1.00 48.01 104 ILE A C 1
ATOM 889 O O . ILE A 1 104 ? -11.352 14.261 -22.607 1.00 46.54 104 ILE A O 1
ATOM 894 N N . ALA A 1 105 ? -9.993 12.790 -23.649 1.00 51.79 105 ALA A N 1
ATOM 895 C CA . ALA A 1 105 ? -9.363 12.296 -22.429 1.00 54.40 105 ALA A CA 1
ATOM 896 C C . ALA A 1 105 ? -8.775 13.402 -21.576 1.00 55.33 105 ALA A C 1
ATOM 897 O O . ALA A 1 105 ? -8.996 13.435 -20.364 1.00 56.93 105 ALA A O 1
ATOM 899 N N . GLU A 1 106 ? -8.019 14.307 -22.189 1.00 57.82 106 GLU A N 1
ATOM 900 C CA . GLU A 1 106 ? -7.434 15.376 -21.402 1.00 59.25 106 GLU A CA 1
ATOM 901 C C . GLU A 1 106 ? -8.587 16.186 -20.794 1.00 56.76 106 GLU A C 1
ATOM 902 O O . GLU A 1 106 ? -8.609 16.442 -19.584 1.00 59.11 106 GLU A O 1
ATOM 908 N N . ARG A 1 107 ? -9.577 16.522 -21.613 1.00 53.22 107 ARG A N 1
ATOM 909 C CA . ARG A 1 107 ? -10.728 17.280 -21.134 1.00 49.19 107 ARG A CA 1
ATOM 910 C C . ARG A 1 107 ? -11.451 16.607 -19.955 1.00 47.44 107 ARG A C 1
ATOM 911 O O . ARG A 1 107 ? -11.939 17.286 -19.043 1.00 43.80 107 ARG A O 1
ATOM 919 N N . VAL A 1 108 ? -11.525 15.280 -19.967 1.00 44.49 108 VAL A N 1
ATOM 920 C CA . VAL A 1 108 ? -12.174 14.561 -18.875 1.00 42.92 108 VAL A CA 1
ATOM 921 C C . VAL A 1 108 ? -11.261 14.524 -17.637 1.00 43.94 108 VAL A C 1
ATOM 922 O O . VAL A 1 108 ? -11.726 14.384 -16.501 1.00 43.02 108 VAL A O 1
ATOM 926 N N . THR A 1 109 ? -9.960 14.655 -17.865 1.00 43.23 109 THR A N 1
ATOM 927 C CA . THR A 1 109 ? -9.003 14.646 -16.769 1.00 44.87 109 THR A CA 1
ATOM 928 C C . THR A 1 109 ? -9.135 15.992 -16.059 1.00 41.40 109 THR A C 1
ATOM 929 O O . THR A 1 109 ? -8.973 16.093 -14.843 1.00 41.85 109 THR A O 1
ATOM 933 N N . LEU A 1 110 ? -9.455 17.019 -16.834 1.00 40.31 110 LEU A N 1
ATOM 934 C CA . LEU A 1 110 ? -9.647 18.358 -16.300 1.00 39.88 110 LEU A CA 1
ATOM 935 C C . LEU A 1 110 ? -10.910 18.336 -15.439 1.00 40.35 110 LEU A C 1
ATOM 936 O O . LEU A 1 110 ? -10.941 18.877 -14.327 1.00 43.54 110 LEU A O 1
ATOM 941 N N . PHE A 1 111 ? -11.952 17.694 -15.951 1.00 39.11 111 PHE A N 1
ATOM 942 C CA . PHE A 1 111 ? -13.199 17.611 -15.217 1.00 39.97 111 PHE A CA 1
ATOM 943 C C . PHE A 1 111 ? -12.973 16.878 -13.895 1.00 42.36 111 PHE A C 1
ATOM 944 O O . PHE A 1 111 ? -13.501 17.282 -12.855 1.00 43.11 111 PHE A O 1
ATOM 952 N N . ASP A 1 112 ? -12.182 15.807 -13.938 1.00 47.18 112 ASP A N 1
ATOM 953 C CA . ASP A 1 112 ? -11.868 15.044 -12.735 1.00 44.82 112 ASP A CA 1
ATOM 954 C C . ASP A 1 112 ? -11.297 15.980 -11.666 1.00 42.61 112 ASP A C 1
ATOM 955 O O . ASP A 1 112 ? -11.718 15.957 -10.515 1.00 39.00 112 ASP A O 1
ATOM 960 N N . GLN A 1 113 ? -10.345 16.813 -12.074 1.00 42.19 113 GLN A N 1
ATOM 961 C CA . GLN A 1 113 ? -9.695 17.756 -11.176 1.00 41.23 113 GLN A CA 1
ATOM 962 C C . GLN A 1 113 ? -10.653 18.829 -10.651 1.00 39.62 113 GLN A C 1
ATOM 963 O O . GLN A 1 113 ? -10.595 19.208 -9.483 1.00 41.05 113 GLN A O 1
ATOM 969 N N . ILE A 1 114 ? -11.532 19.312 -11.518 1.00 38.06 114 ILE A N 1
ATOM 970 C CA . ILE A 1 114 ? -12.509 20.317 -11.129 1.00 35.60 114 ILE A CA 1
ATOM 971 C C . ILE A 1 114 ? -13.411 19.756 -10.032 1.00 39.86 114 ILE A C 1
ATOM 972 O O . ILE A 1 114 ? -13.703 20.427 -9.040 1.00 40.80 114 ILE A O 1
ATOM 977 N N . ILE A 1 115 ? -13.833 18.509 -10.204 1.00 39.74 115 ILE A N 1
ATOM 978 C CA . ILE A 1 115 ? -14.695 17.874 -9.225 1.00 37.01 115 ILE A CA 1
ATOM 979 C C . ILE A 1 115 ? -13.954 17.709 -7.902 1.00 40.28 115 ILE A C 1
ATOM 980 O O . ILE A 1 115 ? -14.503 17.974 -6.830 1.00 42.06 115 ILE A O 1
ATOM 985 N N . LYS A 1 116 ? -12.704 17.269 -7.982 1.00 40.35 116 LYS A N 1
ATOM 986 C CA . LYS A 1 116 ? -11.893 17.067 -6.787 1.00 39.92 116 LYS A CA 1
ATOM 987 C C . LYS A 1 116 ? -11.711 18.372 -6.023 1.00 38.95 116 LYS A C 1
ATOM 988 O O . LYS A 1 116 ? -11.952 18.441 -4.817 1.00 42.23 116 LYS A O 1
ATOM 994 N N . GLN A 1 117 ? -11.298 19.410 -6.734 1.00 38.71 117 GLN A N 1
ATOM 995 C CA . GLN A 1 117 ? -11.072 20.694 -6.105 1.00 37.94 117 GLN A CA 1
ATOM 996 C C . GLN A 1 117 ? -12.348 21.283 -5.558 1.00 38.08 117 GLN A C 1
ATOM 997 O O . GLN A 1 117 ? -12.336 21.926 -4.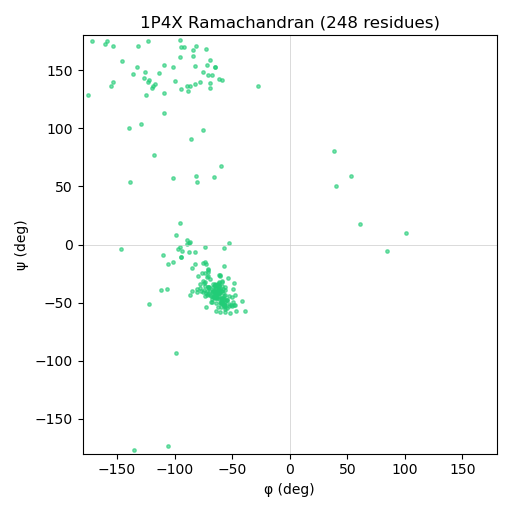514 1.00 42.86 117 GLN A O 1
ATOM 1003 N N . PHE A 1 118 ? -13.460 21.065 -6.246 1.00 36.80 118 PHE A N 1
ATOM 1004 C CA . PHE A 1 118 ? -14.706 21.601 -5.737 1.00 37.24 118 PHE A CA 1
ATOM 1005 C C . PHE A 1 118 ? -15.033 20.926 -4.412 1.00 37.84 118 PHE A C 1
ATOM 1006 O O . PHE A 1 118 ? -15.389 21.590 -3.451 1.00 43.68 118 PHE A O 1
ATOM 1014 N N . ASN A 1 119 ? -14.905 19.604 -4.371 1.00 37.44 119 ASN A N 1
ATOM 1015 C CA . ASN A 1 119 ? -15.217 18.840 -3.173 1.00 38.99 119 ASN A CA 1
ATOM 1016 C C . ASN A 1 119 ? -14.390 19.257 -1.962 1.00 43.38 119 ASN A C 1
ATOM 1017 O O . ASN A 1 119 ? -14.882 19.236 -0.837 1.00 45.62 119 ASN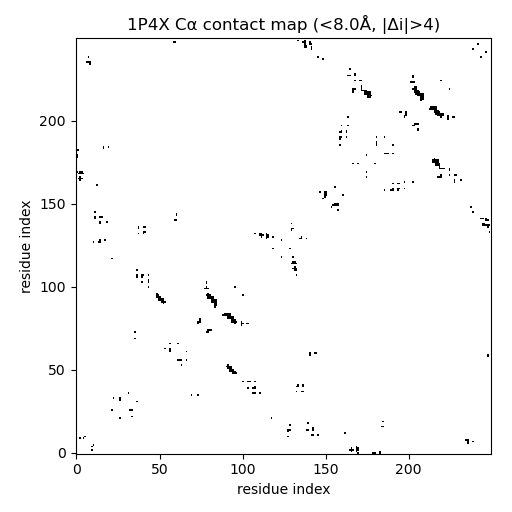 A O 1
ATOM 1022 N N . LEU A 1 120 ? -13.135 19.623 -2.201 1.00 43.94 120 LEU A N 1
ATOM 1023 C CA . LEU A 1 120 ? -12.222 20.039 -1.144 1.00 44.20 120 LEU A CA 1
ATOM 1024 C C . LEU A 1 120 ? -12.612 21.390 -0.553 1.00 46.66 120 LEU A C 1
ATOM 1025 O O . LEU A 1 120 ? -12.480 21.620 0.654 1.00 49.62 120 LEU A O 1
ATOM 1030 N N . ALA A 1 121 ? -13.087 22.284 -1.415 1.00 46.55 121 ALA A N 1
ATOM 1031 C CA . ALA A 1 121 ? -13.504 23.615 -0.993 1.00 44.28 121 ALA A CA 1
ATOM 1032 C C . ALA A 1 121 ? -14.955 23.634 -0.541 1.00 46.07 121 ALA A C 1
ATOM 1033 O O . ALA A 1 121 ? -15.430 24.643 -0.032 1.00 51.37 121 ALA A O 1
ATOM 1035 N N . ASP A 1 122 ? -15.651 22.516 -0.715 1.00 48.67 122 ASP A N 1
ATOM 1036 C CA . ASP A 1 122 ? -17.063 22.432 -0.364 1.00 51.81 122 ASP A CA 1
ATOM 1037 C C . ASP A 1 122 ? -17.263 21.714 0.962 1.00 57.91 122 ASP A C 1
ATOM 1038 O O . ASP A 1 122 ? -16.437 20.886 1.362 1.00 59.94 122 ASP A O 1
ATOM 1043 N N . GLN A 1 123 ? -18.350 22.040 1.651 1.00 64.35 123 GLN A N 1
ATOM 1044 C CA . GLN A 1 123 ? -18.650 21.387 2.920 1.00 75.92 123 GLN A CA 1
ATOM 1045 C C . GLN A 1 123 ? -18.949 19.920 2.635 1.00 77.90 123 GLN A C 1
ATOM 1046 O O . GLN A 1 123 ? -20.043 19.434 2.949 1.00 75.54 123 GLN A O 1
ATOM 1052 N N . SER A 1 124 ? -17.976 19.240 2.021 1.00 81.66 124 SER A N 1
ATOM 1053 C CA . SER A 1 124 ? -18.091 17.835 1.648 1.00 84.64 124 SER A CA 1
ATOM 1054 C C . SER A 1 124 ? -18.338 16.965 2.870 1.00 86.11 124 SER A C 1
ATOM 1055 O O . SER A 1 124 ? -17.489 16.147 3.249 1.00 88.53 124 SER A O 1
ATOM 1058 N N . GLU A 1 125 ? -19.506 17.124 3.480 1.00 86.44 125 GLU A N 1
ATOM 1059 C CA . GLU A 1 125 ? -19.816 16.364 4.679 1.00 88.75 125 GLU A CA 1
ATOM 1060 C C . GLU A 1 125 ? -20.291 14.931 4.412 1.00 86.86 125 GLU A C 1
ATOM 1061 O O . GLU A 1 125 ? -19.901 13.997 5.131 1.00 88.25 125 GLU A O 1
ATOM 1067 N N . SER A 1 126 ? -21.124 14.758 3.384 1.00 83.58 126 SER A N 1
ATOM 1068 C CA . SER A 1 126 ? -21.678 13.445 3.056 1.00 78.90 126 SER A CA 1
ATOM 1069 C C . SER A 1 126 ? -20.762 12.581 2.197 1.00 76.93 126 SER A C 1
ATOM 1070 O O . SER A 1 126 ? -19.836 13.081 1.559 1.00 77.30 126 SER A O 1
ATOM 1073 N N . GLN A 1 127 ? -21.032 11.280 2.183 1.00 76.14 127 GLN A N 1
ATOM 1074 C CA . GLN A 1 127 ? -20.234 10.343 1.398 1.00 76.29 127 GLN A CA 1
ATOM 1075 C C . GLN A 1 127 ? -20.873 10.143 0.029 1.00 71.09 127 GLN A C 1
ATOM 1076 O O . GLN A 1 127 ? -20.311 9.464 -0.834 1.00 69.35 127 GLN A O 1
ATOM 1082 N N . MET A 1 128 ? -22.050 10.743 -0.150 1.00 65.28 128 MET A N 1
ATOM 1083 C CA . MET A 1 128 ? -22.815 10.675 -1.397 1.00 62.68 128 MET A CA 1
ATOM 1084 C C . MET A 1 128 ? -22.059 11.266 -2.582 1.00 62.77 128 MET A C 1
ATOM 1085 O O . MET A 1 128 ? -21.836 10.597 -3.593 1.00 63.87 128 MET A O 1
ATOM 1090 N N . ILE A 1 129 ? -21.690 12.534 -2.437 1.00 60.61 129 ILE A N 1
ATOM 1091 C CA . ILE A 1 129 ? -20.998 13.311 -3.463 1.00 58.94 129 ILE A CA 1
ATOM 1092 C C . ILE A 1 129 ? -20.119 12.567 -4.487 1.00 58.31 129 ILE A C 1
ATOM 1093 O O . ILE A 1 129 ? -19.346 11.674 -4.139 1.00 56.06 129 ILE A O 1
ATOM 1098 N N . PRO A 1 130 ? -20.231 12.942 -5.773 1.00 57.53 130 PRO A N 1
ATOM 1099 C CA . PRO A 1 130 ? -19.448 12.329 -6.856 1.00 54.39 130 PRO A CA 1
ATOM 1100 C C . PRO A 1 130 ? -17.963 12.572 -6.570 1.00 51.96 130 PRO A C 1
ATOM 1101 O O . PRO A 1 130 ? -17.603 13.650 -6.107 1.00 54.96 130 PRO A O 1
ATOM 1105 N N . LYS A 1 131 ? -17.107 11.601 -6.871 1.00 50.79 131 LYS A N 1
ATOM 1106 C CA . LYS A 1 131 ? -15.678 11.766 -6.640 1.00 50.01 131 LYS A CA 1
ATOM 1107 C C . LYS A 1 131 ? -14.884 12.001 -7.918 1.00 47.48 131 LYS A C 1
ATOM 1108 O O . LYS A 1 131 ? -13.735 12.443 -7.866 1.00 45.68 131 LYS A O 1
ATOM 1114 N N . ASP A 1 132 ? -15.489 11.697 -9.060 1.00 46.48 132 ASP A N 1
ATOM 1115 C CA . ASP A 1 132 ? -14.840 11.867 -10.354 1.00 43.45 132 ASP A CA 1
ATOM 1116 C C . ASP A 1 132 ? -15.902 11.956 -11.456 1.00 43.56 132 ASP A C 1
ATOM 1117 O O . ASP A 1 132 ? -17.090 11.788 -11.189 1.00 42.58 132 ASP A O 1
ATOM 1122 N N . SER A 1 133 ? -15.471 12.216 -12.686 1.00 44.17 133 SER A N 1
ATOM 1123 C CA . SER A 1 133 ? -16.386 12.357 -13.824 1.00 44.45 133 SER A CA 1
ATOM 1124 C C . SER A 1 133 ? -17.435 11.247 -13.942 1.00 43.75 133 SER A C 1
ATOM 1125 O O . SER A 1 133 ? -18.627 11.526 -14.048 1.00 44.42 133 SER A O 1
ATOM 1128 N N . LYS A 1 134 ? -16.996 9.993 -13.917 1.00 45.89 134 LYS A N 1
ATOM 1129 C CA . LYS A 1 134 ? -17.918 8.865 -14.022 1.00 45.08 134 LYS A CA 1
ATOM 1130 C C . LYS A 1 134 ? -19.008 8.930 -12.956 1.00 43.45 134 LYS A C 1
ATOM 1131 O O . LYS A 1 134 ? -20.183 8.766 -13.257 1.00 44.15 134 LYS A O 1
ATOM 1137 N N . GLU A 1 135 ? -18.622 9.169 -11.710 1.00 42.18 135 GLU A N 1
ATOM 1138 C CA . GLU A 1 135 ? -19.606 9.251 -10.638 1.00 40.97 135 GLU A CA 1
ATOM 1139 C C . GLU A 1 135 ? -20.519 10.468 -10.805 1.00 39.42 135 GLU A C 1
ATOM 1140 O O . GLU A 1 135 ? -21.720 10.396 -10.535 1.00 39.42 135 GLU A O 1
ATOM 1146 N N . PHE A 1 136 ? -19.938 11.582 -11.242 1.00 37.65 136 PHE A N 1
ATOM 1147 C CA . PHE A 1 136 ? -20.691 12.806 -11.461 1.00 33.21 136 PHE A CA 1
ATOM 1148 C C . PHE A 1 136 ? -21.785 12.494 -12.489 1.00 35.07 136 PHE A C 1
ATOM 1149 O O . PHE A 1 136 ? -22.949 12.797 -12.266 1.00 34.25 136 PHE A O 1
ATOM 1157 N N . LEU A 1 137 ? -21.392 11.873 -13.605 1.00 35.58 137 LEU A N 1
ATOM 1158 C CA . LEU A 1 137 ? -22.316 11.486 -14.680 1.00 34.23 137 LEU A CA 1
ATOM 1159 C C . LEU A 1 137 ? -23.479 10.695 -14.091 1.00 37.12 137 LEU A C 1
ATOM 1160 O O . LEU A 1 137 ? -24.634 11.095 -14.229 1.00 38.60 137 LEU A O 1
ATOM 1165 N N . ASN A 1 138 ? -23.170 9.579 -13.430 1.00 37.26 138 ASN A N 1
ATOM 1166 C CA . ASN A 1 138 ? -24.210 8.745 -12.836 1.00 38.01 138 ASN A CA 1
ATOM 1167 C C . ASN A 1 138 ? -25.126 9.466 -11.856 1.00 36.24 138 ASN A C 1
ATOM 1168 O O . ASN A 1 138 ? -26.342 9.352 -11.960 1.00 39.37 138 ASN A O 1
ATOM 1173 N N . LEU A 1 139 ? -24.557 10.201 -10.908 1.00 34.89 139 LEU A N 1
ATOM 1174 C CA . LEU A 1 139 ? -25.387 10.895 -9.943 1.00 32.97 139 LEU A CA 1
ATOM 1175 C C . LEU A 1 139 ? -26.247 11.965 -10.609 1.00 32.11 139 LEU A C 1
ATOM 1176 O O . LEU A 1 139 ? -27.380 12.192 -10.200 1.00 32.80 139 LEU A O 1
ATOM 1181 N N . MET A 1 140 ? -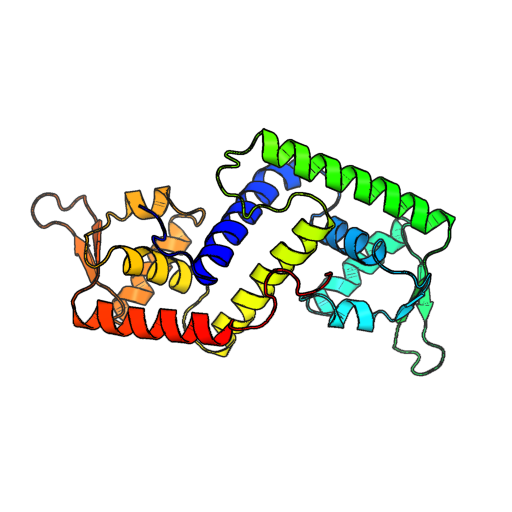25.727 12.612 -11.645 1.00 33.93 140 MET A N 1
ATOM 1182 C CA . MET A 1 140 ? -26.513 13.634 -12.331 1.00 37.71 140 MET A CA 1
ATOM 1183 C C . MET A 1 140 ? -27.698 12.988 -13.032 1.00 38.64 140 MET A C 1
ATOM 1184 O O . MET A 1 140 ? -28.781 13.570 -13.088 1.00 40.36 140 MET A O 1
ATOM 1189 N N . MET A 1 141 ? -27.487 11.787 -13.569 1.00 37.34 141 MET A N 1
ATOM 1190 C CA . MET A 1 141 ? -28.553 11.069 -14.254 1.00 34.37 141 MET A CA 1
ATOM 1191 C C . MET A 1 141 ? -29.605 10.606 -13.256 1.00 35.86 141 MET A C 1
ATOM 1192 O O . MET A 1 141 ? -30.785 10.500 -13.591 1.00 38.30 141 MET A O 1
ATOM 1197 N N . TYR A 1 142 ? -29.181 10.342 -12.024 1.00 35.41 142 TYR A N 1
ATOM 1198 C CA . TYR A 1 142 ? -30.123 9.917 -11.002 1.00 32.73 142 TYR A CA 1
ATOM 1199 C C . TYR A 1 142 ? -31.113 11.040 -10.670 1.00 34.89 142 TYR A C 1
ATOM 1200 O O . TYR A 1 142 ? -32.300 10.787 -10.477 1.00 37.99 142 TYR A O 1
ATOM 1209 N N . THR A 1 143 ? -30.631 12.277 -10.605 1.00 33.53 143 THR A N 1
ATOM 1210 C CA . THR A 1 143 ? -31.520 13.395 -10.308 1.00 33.35 143 THR A CA 1
ATOM 1211 C C . THR A 1 143 ? -32.562 13.569 -11.418 1.00 33.35 143 THR A C 1
ATOM 1212 O O . THR A 1 143 ? -33.697 13.938 -11.145 1.00 34.50 143 THR A O 1
ATOM 1216 N N . MET A 1 144 ? -32.170 13.299 -12.662 1.00 32.88 144 MET A N 1
ATOM 1217 C CA . MET A 1 144 ? -33.084 13.421 -13.799 1.00 30.51 144 MET A CA 1
ATOM 1218 C C . MET A 1 144 ? -34.100 12.288 -13.772 1.00 34.66 144 MET A C 1
ATOM 1219 O O . MET A 1 144 ? -35.283 12.492 -14.021 1.00 36.87 144 MET A O 1
ATOM 1224 N N . TYR A 1 145 ? -33.619 11.092 -13.459 1.00 38.76 145 TYR A N 1
ATOM 1225 C CA . TYR A 1 145 ? -34.456 9.900 -13.368 1.00 41.70 145 TYR A CA 1
ATOM 1226 C C . TYR A 1 145 ? -35.468 10.063 -12.229 1.00 42.49 145 TYR A C 1
ATOM 1227 O O . TYR A 1 145 ? -36.651 9.767 -12.383 1.00 48.27 145 TYR A O 1
ATOM 1236 N N . PHE A 1 146 ? -34.995 10.538 -11.085 1.00 38.78 146 PHE A N 1
ATOM 1237 C CA . PHE A 1 146 ? -35.865 10.756 -9.945 1.00 36.30 146 PHE A CA 1
ATOM 1238 C C . PHE A 1 146 ? -36.967 11.742 -10.343 1.00 35.76 146 PHE A C 1
ATOM 1239 O O . PHE A 1 146 ? -38.148 11.510 -10.082 1.00 37.38 146 PHE A O 1
ATOM 1247 N N . LYS A 1 147 ? -36.578 12.840 -10.982 1.00 35.55 147 LYS A N 1
ATOM 1248 C CA . LYS A 1 147 ? -37.532 13.862 -11.398 1.00 38.74 147 LYS A CA 1
ATOM 1249 C C . LYS A 1 147 ? -38.564 13.359 -12.403 1.00 42.46 147 LYS A C 1
ATOM 1250 O O . LYS A 1 147 ? -39.724 13.759 -12.347 1.00 44.46 147 LYS A O 1
ATOM 1256 N N . ASN A 1 148 ? -38.156 12.494 -13.326 1.00 42.45 148 ASN A N 1
ATOM 1257 C CA . ASN A 1 148 ? -39.115 11.976 -14.295 1.00 44.41 148 ASN A CA 1
ATOM 1258 C C . ASN A 1 148 ? -40.165 11.137 -13.574 1.00 44.42 148 ASN A C 1
ATOM 1259 O O . ASN A 1 148 ? -41.350 11.208 -13.881 1.00 47.59 148 ASN A O 1
ATOM 1264 N N . ILE A 1 149 ? -39.725 10.351 -12.603 1.00 43.62 149 ILE A N 1
ATOM 1265 C CA . ILE A 1 149 ? -40.639 9.522 -11.842 1.00 42.66 149 ILE A CA 1
ATOM 1266 C C . ILE A 1 149 ? -41.651 10.370 -11.098 1.00 42.90 149 ILE A C 1
ATOM 1267 O O . ILE A 1 149 ? -42.825 10.038 -11.067 1.00 45.61 149 ILE A O 1
ATOM 1272 N N . ILE A 1 150 ? -41.199 11.469 -10.505 1.00 45.14 150 ILE A N 1
ATOM 1273 C CA . ILE A 1 150 ? -42.097 12.369 -9.786 1.00 44.72 150 ILE A CA 1
ATOM 1274 C C . ILE A 1 150 ? -43.239 12.877 -10.684 1.00 47.44 150 ILE A C 1
ATOM 1275 O O . ILE A 1 150 ? -44.407 12.794 -10.307 1.00 50.29 150 ILE A O 1
ATOM 1280 N N . LYS A 1 151 ? -42.923 13.409 -11.863 1.00 49.28 151 LYS A N 1
ATOM 1281 C CA . LYS A 1 151 ? -43.991 13.913 -12.719 1.00 52.49 151 LYS A CA 1
ATOM 1282 C C . LYS A 1 151 ? -44.833 12.824 -13.367 1.00 53.36 151 LYS A C 1
ATOM 1283 O O . LYS A 1 151 ? -45.941 13.084 -13.839 1.00 55.56 151 LYS A O 1
ATOM 1289 N N . LYS A 1 152 ? -44.331 11.597 -13.374 1.00 50.78 152 LYS A N 1
ATOM 1290 C CA . LYS A 1 152 ? -45.102 10.522 -13.968 1.00 49.24 152 LYS A CA 1
ATOM 1291 C C . LYS A 1 152 ? -46.114 9.898 -13.007 1.00 51.52 152 LYS A C 1
ATOM 1292 O O . LYS A 1 152 ? -47.237 9.595 -13.408 1.00 56.53 152 LYS A O 1
ATOM 1298 N N . HIS A 1 153 ? -45.725 9.721 -11.743 1.00 53.08 153 HIS A N 1
ATOM 1299 C CA . HIS A 1 153 ? -46.584 9.075 -10.749 1.00 53.34 153 HIS A CA 1
ATOM 1300 C C . HIS A 1 153 ? -47.308 9.981 -9.763 1.00 54.69 153 HIS A C 1
ATOM 1301 O O . HIS A 1 153 ? -48.241 9.545 -9.091 1.00 58.31 153 HIS A O 1
ATOM 1308 N N . LEU A 1 154 ? -46.888 11.236 -9.673 1.00 52.48 154 LEU A N 1
ATOM 1309 C CA . LEU A 1 154 ? -47.507 12.168 -8.746 1.00 49.06 154 LEU A CA 1
ATOM 1310 C C . LEU A 1 154 ? -48.008 13.381 -9.500 1.00 48.18 154 LEU A C 1
ATOM 1311 O O . LEU A 1 154 ? -47.786 13.505 -10.704 1.00 45.58 154 LEU A O 1
ATOM 1316 N N . THR A 1 155 ? -48.689 14.270 -8.784 1.00 47.52 155 THR A N 1
ATOM 1317 C CA . THR A 1 155 ? -49.193 15.502 -9.378 1.00 52.31 155 THR A CA 1
ATOM 1318 C C . THR A 1 155 ? -48.384 16.662 -8.797 1.00 52.60 155 THR A C 1
ATOM 1319 O O . THR A 1 155 ? -48.505 17.798 -9.251 1.00 57.28 155 THR A O 1
ATOM 1323 N N . LEU A 1 156 ? -47.568 16.359 -7.787 1.00 49.65 156 LEU A N 1
ATOM 1324 C CA . LEU A 1 156 ? -46.718 17.354 -7.133 1.00 46.56 156 LEU A CA 1
ATOM 1325 C C . LEU A 1 156 ? -45.444 17.554 -7.936 1.00 45.98 156 LEU A C 1
ATOM 1326 O O . LEU A 1 156 ? -45.017 16.655 -8.652 1.00 44.56 156 LEU A O 1
ATOM 1331 N N . SER A 1 157 ? -44.841 18.734 -7.814 1.00 43.25 157 SER A N 1
ATOM 1332 C CA . SER A 1 157 ? -43.592 19.030 -8.509 1.00 40.31 157 SER A CA 1
ATOM 1333 C C . SER A 1 157 ? -42.481 18.418 -7.670 1.00 38.37 157 SER A C 1
ATOM 1334 O O . SER A 1 157 ? -42.718 17.984 -6.539 1.00 37.18 157 SER A O 1
ATOM 1337 N N . PHE A 1 158 ? -41.268 18.392 -8.207 1.00 39.73 158 PHE A N 1
ATOM 1338 C CA . PHE A 1 158 ? -40.159 17.802 -7.477 1.00 40.99 158 PHE A CA 1
ATOM 1339 C C . PHE A 1 158 ? -39.749 18.672 -6.296 1.00 41.76 158 PHE A C 1
ATOM 1340 O O . PHE A 1 158 ? -39.239 18.165 -5.297 1.00 40.17 158 PHE A O 1
ATOM 1348 N N . VAL A 1 159 ? -39.991 19.976 -6.397 1.00 42.71 159 VAL A N 1
ATOM 1349 C CA . VAL A 1 159 ? -39.655 20.887 -5.303 1.00 38.20 159 VAL A CA 1
ATOM 1350 C C . VAL A 1 159 ? -40.654 20.710 -4.162 1.00 40.53 159 VAL A C 1
ATOM 1351 O O . VAL A 1 159 ? -40.278 20.650 -2.991 1.00 41.80 159 VAL A O 1
ATOM 1355 N N . GLU A 1 160 ? -41.933 20.629 -4.513 1.00 40.67 160 GLU A N 1
ATOM 1356 C CA . GLU A 1 160 ? -42.967 20.446 -3.512 1.00 40.48 160 GLU A CA 1
ATOM 1357 C C . GLU A 1 160 ? -42.716 19.121 -2.810 1.00 41.42 160 GLU A C 1
ATOM 1358 O O . GLU A 1 160 ? -42.867 19.018 -1.592 1.00 40.84 160 GLU A O 1
ATOM 1364 N N . PHE A 1 161 ? -42.310 18.111 -3.577 1.00 43.16 161 PHE A N 1
ATOM 1365 C CA . PHE A 1 161 ? -42.042 16.802 -2.996 1.00 43.07 161 PHE A CA 1
ATOM 1366 C C . PHE A 1 161 ? -40.859 16.868 -2.035 1.00 44.50 161 PHE A C 1
ATOM 1367 O O . PHE A 1 161 ? -40.891 16.267 -0.966 1.00 46.25 161 PHE A O 1
ATOM 1375 N N . THR A 1 162 ? -39.812 17.592 -2.413 1.00 43.68 162 THR A N 1
ATOM 1376 C CA . THR A 1 162 ? -38.666 17.739 -1.533 1.00 42.17 162 THR A CA 1
ATOM 1377 C C . THR A 1 162 ? -39.144 18.330 -0.204 1.00 42.71 162 THR A C 1
ATOM 1378 O O . THR A 1 162 ? -38.874 17.786 0.864 1.00 39.82 162 THR A O 1
ATOM 1382 N N . ILE A 1 163 ? -39.862 19.448 -0.285 1.00 42.63 163 ILE A N 1
ATOM 1383 C CA . ILE A 1 163 ? -40.377 20.125 0.907 1.00 40.76 163 ILE A CA 1
ATOM 1384 C C . ILE A 1 163 ? -41.297 19.241 1.761 1.00 41.76 163 ILE A C 1
ATOM 1385 O O . ILE A 1 163 ? -41.244 19.275 2.981 1.00 42.71 163 ILE A O 1
ATOM 1390 N N . LEU A 1 164 ? -42.138 18.451 1.112 1.00 43.71 164 LEU A N 1
ATOM 1391 C CA . LEU A 1 164 ? -43.035 17.558 1.829 1.00 44.22 164 LEU A CA 1
ATOM 1392 C C . LEU A 1 164 ? -42.213 16.519 2.591 1.00 43.51 164 LEU A C 1
ATOM 1393 O O . LEU A 1 164 ? -42.460 16.261 3.769 1.00 43.26 164 LEU A O 1
ATOM 1398 N N . ALA A 1 165 ? -41.231 15.938 1.905 1.00 39.32 165 ALA A N 1
ATOM 1399 C CA . ALA A 1 165 ? -40.366 14.927 2.498 1.00 38.06 165 ALA A CA 1
ATOM 1400 C C . ALA A 1 165 ? -39.606 15.459 3.717 1.00 39.13 165 ALA A C 1
ATOM 1401 O O . ALA A 1 165 ? -39.550 14.806 4.770 1.00 36.99 165 ALA A O 1
ATOM 1403 N N . ILE A 1 166 ? -39.019 16.642 3.564 1.00 38.37 166 ILE A N 1
ATOM 1404 C CA . ILE A 1 166 ? -38.266 17.247 4.642 1.00 37.89 166 ILE A CA 1
ATOM 1405 C C . ILE A 1 166 ? -39.156 17.470 5.857 1.00 39.67 166 ILE A C 1
ATOM 1406 O O . ILE A 1 166 ? -38.806 17.070 6.961 1.00 41.01 166 ILE A O 1
ATOM 1411 N N . ILE A 1 167 ? -40.310 18.096 5.650 1.00 41.55 167 ILE A N 1
ATOM 1412 C CA . ILE A 1 167 ? -41.232 18.359 6.743 1.00 42.37 167 ILE A CA 1
ATOM 1413 C C . ILE A 1 167 ? -41.786 17.055 7.337 1.00 43.57 167 ILE A C 1
ATOM 1414 O O . ILE A 1 167 ? -42.016 16.958 8.540 1.00 46.25 167 ILE A O 1
ATOM 1419 N N . THR A 1 168 ? -41.985 16.049 6.499 1.00 44.71 168 THR A N 1
ATOM 1420 C CA . THR A 1 168 ? -42.505 14.773 6.972 1.00 42.97 168 THR A CA 1
ATOM 1421 C C . THR A 1 168 ? -41.564 14.085 7.949 1.00 45.26 168 THR A C 1
ATOM 1422 O O . THR A 1 168 ? -42.013 13.426 8.898 1.00 44.75 168 THR A O 1
ATOM 1426 N N . SER A 1 169 ? -40.263 14.241 7.718 1.00 46.71 169 SER A N 1
ATOM 1427 C CA . SER A 1 169 ? -39.262 13.623 8.576 1.00 48.77 169 SER A CA 1
ATOM 1428 C C . SER A 1 169 ? -39.126 14.301 9.941 1.00 49.58 169 SER A C 1
ATOM 1429 O O . SER A 1 169 ? -38.337 13.850 10.772 1.00 49.26 169 SER A O 1
ATOM 1432 N N . GLN A 1 170 ? -39.893 15.372 10.167 1.00 50.25 170 GLN A N 1
ATOM 1433 C CA . GLN A 1 170 ? -39.872 16.108 11.434 1.00 51.57 170 GLN A CA 1
ATOM 1434 C C . GLN A 1 170 ? -40.839 15.501 12.458 1.00 54.56 170 GLN A C 1
ATOM 1435 O O . GLN A 1 170 ? -41.003 16.019 13.562 1.00 54.60 170 GLN A O 1
ATOM 1441 N N . ASN A 1 171 ? -41.485 14.407 12.070 1.00 56.83 171 ASN A N 1
ATOM 1442 C CA . ASN A 1 171 ? -42.427 13.702 12.933 1.00 58.66 171 ASN A CA 1
ATOM 1443 C C . ASN A 1 171 ? -43.364 14.579 13.780 1.00 56.75 171 ASN A C 1
ATOM 1444 O O . ASN A 1 171 ? -43.504 14.388 14.988 1.00 61.26 171 ASN A O 1
ATOM 1449 N N . LYS A 1 172 ? -44.007 15.532 13.121 1.00 54.67 172 LYS A N 1
ATOM 1450 C CA . LYS A 1 172 ? -44.959 16.427 13.755 1.00 51.27 172 LYS A CA 1
ATOM 1451 C C . LYS A 1 172 ? -44.372 17.649 14.451 1.00 49.93 172 LYS A C 1
ATOM 1452 O O . LYS A 1 172 ? -45.127 18.507 14.916 1.00 48.90 172 LYS A O 1
ATOM 1458 N N . ASN A 1 173 ? -43.046 17.735 14.529 1.00 46.13 173 ASN A N 1
ATOM 1459 C CA . ASN A 1 173 ? -42.417 18.912 15.129 1.00 46.44 173 ASN A CA 1
ATOM 1460 C C . ASN A 1 173 ? -42.740 20.106 14.230 1.00 44.16 173 ASN A C 1
ATOM 1461 O O . ASN A 1 173 ? -42.966 19.950 13.024 1.00 47.98 173 ASN A O 1
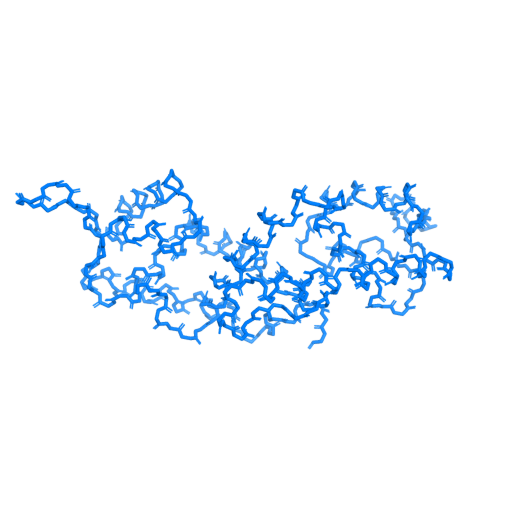ATOM 1466 N N . ILE A 1 174 ? -42.772 21.293 14.817 1.00 42.00 174 ILE A N 1
ATOM 1467 C CA . ILE A 1 174 ? -43.061 22.499 14.065 1.00 36.99 174 ILE A CA 1
ATOM 1468 C C . ILE A 1 174 ? -41.772 23.044 13.465 1.00 39.86 174 ILE A C 1
ATOM 1469 O O . ILE A 1 174 ? -40.732 23.077 14.124 1.00 40.50 174 ILE A O 1
ATOM 1474 N N . VAL A 1 175 ? -41.847 23.452 12.202 1.00 42.39 175 VAL A N 1
ATOM 1475 C CA . VAL A 1 175 ? -40.706 24.011 11.489 1.00 39.77 175 VAL A CA 1
ATOM 1476 C C . VAL A 1 175 ? -41.041 25.450 11.122 1.00 41.44 175 VAL A C 1
ATOM 1477 O O . VAL A 1 175 ? -42.165 25.745 10.721 1.00 41.91 175 VAL A O 1
ATOM 1481 N N . LEU A 1 176 ? -40.072 26.343 11.272 1.00 42.75 176 LEU A N 1
ATOM 1482 C CA . LEU A 1 176 ? -40.258 27.751 10.932 1.00 42.41 176 LEU A CA 1
ATOM 1483 C C . LEU A 1 176 ? -39.884 27.960 9.466 1.00 43.30 176 LEU A C 1
ATOM 1484 O O . LEU A 1 176 ? -38.862 27.451 8.997 1.00 43.58 176 LEU A O 1
ATOM 1489 N N . LEU A 1 177 ? -40.698 28.719 8.747 1.00 43.56 177 LEU A N 1
ATOM 1490 C CA . LEU A 1 177 ? -40.429 28.973 7.335 1.00 45.39 177 LEU A CA 1
ATOM 1491 C C . LEU A 1 177 ? -39.003 29.437 7.043 1.00 46.70 177 LEU A C 1
ATOM 1492 O O . LEU A 1 177 ? -38.373 28.953 6.106 1.00 51.14 177 LEU A O 1
ATOM 1497 N N . LYS A 1 178 ? -38.480 30.366 7.834 1.00 46.77 178 LYS A N 1
ATOM 1498 C CA . LYS A 1 178 ? -37.130 30.836 7.563 1.00 50.03 178 LYS A CA 1
ATOM 1499 C C . LYS A 1 178 ? -36.059 29.805 7.875 1.00 50.03 178 LYS A C 1
ATOM 1500 O O . LYS A 1 178 ? -34.954 29.891 7.349 1.00 51.16 178 LYS A O 1
ATOM 1506 N N . ASP A 1 179 ? -36.362 28.834 8.731 1.00 50.31 179 ASP A N 1
ATOM 1507 C CA . ASP A 1 179 ? -35.377 27.793 9.021 1.00 53.74 179 ASP A CA 1
ATOM 1508 C C . ASP A 1 179 ? -35.396 26.838 7.840 1.00 51.72 179 ASP A C 1
ATOM 1509 O O . ASP A 1 179 ? -34.375 26.293 7.443 1.00 52.85 179 ASP A O 1
ATOM 1514 N N . LEU A 1 180 ? -36.583 26.672 7.273 1.00 50.63 180 LEU A N 1
ATOM 1515 C CA . LEU A 1 180 ? -36.799 25.807 6.132 1.00 50.44 180 LEU A CA 1
ATOM 1516 C C . LEU A 1 180 ? -36.088 26.382 4.896 1.00 50.41 180 LEU A C 1
ATOM 1517 O O . LEU A 1 180 ? -35.380 25.670 4.180 1.00 48.28 180 LEU A O 1
ATOM 1522 N N . ILE A 1 181 ? -36.262 27.678 4.667 1.00 50.03 181 ILE A N 1
ATOM 1523 C CA . ILE A 1 181 ? -35.647 28.344 3.529 1.00 49.98 181 ILE A CA 1
ATOM 1524 C C . ILE A 1 181 ? -34.128 28.388 3.642 1.00 53.04 181 ILE A C 1
ATOM 1525 O O . ILE A 1 181 ? -33.414 28.311 2.646 1.00 55.32 181 ILE A O 1
ATOM 1530 N N . GLU A 1 182 ? -33.637 28.514 4.862 1.00 56.15 182 GLU A N 1
ATOM 1531 C CA . GLU A 1 182 ? -32.207 28.560 5.098 1.00 62.05 182 GLU A CA 1
ATOM 1532 C C . GLU A 1 182 ? -31.557 27.198 4.848 1.00 60.64 182 GLU A C 1
ATOM 1533 O O . GLU A 1 182 ? -30.441 27.124 4.338 1.00 63.48 182 GLU A O 1
ATOM 1539 N N . THR A 1 183 ? -32.263 26.124 5.193 1.00 57.79 183 THR A N 1
ATOM 1540 C CA . THR A 1 183 ? -31.738 24.767 5.034 1.00 53.32 183 THR A CA 1
ATOM 1541 C C . THR A 1 183 ? -31.702 24.225 3.604 1.00 51.34 183 THR A C 1
ATOM 1542 O O . THR A 1 183 ? -30.808 23.448 3.264 1.00 53.34 183 THR A O 1
ATOM 1546 N N . ILE A 1 184 ? -32.665 24.606 2.772 1.00 45.93 184 ILE A N 1
ATOM 1547 C CA . ILE A 1 184 ? -32.678 24.105 1.397 1.00 44.21 184 ILE A CA 1
ATOM 1548 C C . ILE A 1 184 ? -32.019 25.055 0.407 1.00 43.78 184 ILE A C 1
ATOM 1549 O O . ILE A 1 184 ? -31.850 26.247 0.683 1.00 43.27 184 ILE A O 1
ATOM 1554 N N . HIS A 1 185 ? -31.645 24.520 -0.752 1.00 41.81 185 HIS A N 1
ATOM 1555 C CA . HIS A 1 185 ? -30.998 25.331 -1.777 1.00 42.65 185 HIS A CA 1
ATOM 1556 C C . HIS A 1 185 ? -32.018 26.107 -2.609 1.00 42.38 185 HIS A C 1
ATOM 1557 O O . HIS A 1 185 ? -31.676 27.060 -3.294 1.00 41.75 185 HIS A O 1
ATOM 1564 N N . HIS A 1 186 ? -33.273 25.696 -2.542 1.00 44.89 186 HIS A N 1
ATOM 1565 C CA . HIS A 1 186 ? -34.318 26.382 -3.287 1.00 47.43 186 HIS A CA 1
ATOM 1566 C C . HIS A 1 186 ? -34.517 27.781 -2.704 1.00 48.66 186 HIS A C 1
ATOM 1567 O O . HIS A 1 186 ? -34.378 27.993 -1.497 1.00 47.06 186 HIS A O 1
ATOM 1574 N N . LYS A 1 187 ? -34.837 28.736 -3.563 1.00 50.54 187 LYS A N 1
ATOM 1575 C CA . LYS A 1 187 ? -35.039 30.098 -3.098 1.00 52.45 187 LYS A CA 1
ATOM 1576 C C . LYS A 1 187 ? -36.447 30.358 -2.572 1.00 51.44 187 LYS A C 1
ATOM 1577 O O . LYS A 1 187 ? -37.361 29.552 -2.751 1.00 53.99 187 LYS A O 1
ATOM 1583 N N . TYR A 1 188 ? -36.594 31.497 -1.908 1.00 49.81 188 TYR A N 1
ATOM 1584 C CA . TYR A 1 188 ? -37.854 31.923 -1.311 1.00 47.87 188 TYR A CA 1
ATOM 1585 C C . TYR A 1 188 ? -39.107 31.791 -2.195 1.00 46.94 188 TYR A C 1
ATOM 1586 O O . TYR A 1 188 ? -40.071 31.132 -1.813 1.00 49.03 188 TYR A O 1
ATOM 1595 N N . PRO A 1 189 ? -39.107 32.419 -3.381 1.00 43.69 189 PRO A N 1
ATOM 1596 C CA . PRO A 1 189 ? -40.259 32.365 -4.287 1.00 44.10 189 PRO A CA 1
ATOM 1597 C C . PRO A 1 189 ? -40.782 30.966 -4.572 1.00 45.92 189 PRO A C 1
ATOM 1598 O O . PRO A 1 189 ? -41.983 30.694 -4.445 1.00 46.32 189 PRO A O 1
ATOM 1602 N N . GLN A 1 190 ? -39.869 30.093 -4.977 1.00 47.79 190 GLN A N 1
ATOM 1603 C CA . GLN A 1 190 ? -40.192 28.720 -5.297 1.00 47.03 190 GLN A CA 1
ATOM 1604 C C . GLN A 1 190 ? -40.678 27.973 -4.046 1.00 45.16 190 GLN A C 1
ATOM 1605 O O . GLN A 1 190 ? -41.646 27.212 -4.107 1.00 45.76 190 GLN A O 1
ATOM 1611 N N . THR A 1 191 ? -40.007 28.202 -2.918 1.00 42.18 191 THR A N 1
ATOM 1612 C CA . THR A 1 191 ? -40.342 27.552 -1.645 1.00 39.83 191 THR A CA 1
ATOM 1613 C C . THR A 1 191 ? -41.745 27.890 -1.145 1.00 40.62 191 THR A C 1
ATOM 1614 O O . THR A 1 191 ? -42.545 26.999 -0.844 1.00 40.57 191 THR A O 1
ATOM 1618 N N . VAL A 1 192 ? -42.021 29.188 -1.042 1.00 38.63 192 VAL A N 1
ATOM 1619 C CA . VAL A 1 192 ? -43.307 29.672 -0.587 1.00 38.11 192 VAL A CA 1
ATOM 1620 C C . VAL A 1 192 ? -44.440 29.147 -1.461 1.00 39.60 192 VAL A C 1
ATOM 1621 O O . VAL A 1 192 ? -45.451 28.677 -0.949 1.00 44.20 192 VAL A O 1
ATOM 1625 N N . ARG A 1 193 ? -44.263 29.211 -2.778 1.00 37.64 193 ARG A N 1
ATOM 1626 C CA . ARG A 1 193 ? -45.288 28.730 -3.695 1.00 38.59 193 ARG A CA 1
ATOM 1627 C C . ARG A 1 193 ? -45.521 27.238 -3.502 1.00 39.33 193 ARG A C 1
ATOM 1628 O O . ARG A 1 193 ? -46.651 26.764 -3.571 1.00 44.08 193 ARG A O 1
ATOM 1636 N N . ALA A 1 194 ? -44.441 26.504 -3.251 1.00 42.29 194 ALA A N 1
ATOM 1637 C CA . ALA A 1 194 ? -44.523 25.068 -3.027 1.00 40.14 194 ALA A CA 1
ATOM 1638 C C . ALA A 1 194 ? -45.341 24.812 -1.766 1.00 40.95 194 ALA A C 1
ATOM 1639 O O . ALA A 1 194 ? -46.204 23.944 -1.753 1.00 43.23 194 ALA A O 1
ATOM 1641 N N . LEU A 1 195 ? -45.080 25.581 -0.714 1.00 41.33 195 LEU A N 1
ATOM 1642 C CA . LEU A 1 195 ? -45.820 25.414 0.535 1.00 40.63 195 LEU A CA 1
ATOM 1643 C C . LEU A 1 195 ? -47.287 25.824 0.384 1.00 40.98 195 LEU A C 1
ATOM 1644 O O . LEU A 1 195 ? -48.178 25.151 0.892 1.00 41.65 195 LEU A O 1
ATOM 1649 N N . ASN A 1 196 ? -47.539 26.919 -0.322 1.00 39.70 196 ASN A N 1
ATOM 1650 C CA . ASN A 1 196 ? -48.908 27.369 -0.499 1.00 42.84 196 ASN A CA 1
ATOM 1651 C C . ASN A 1 196 ? -49.743 26.326 -1.239 1.00 46.17 196 ASN A C 1
ATOM 1652 O O . ASN A 1 196 ? -50.924 26.142 -0.939 1.00 45.53 196 ASN A O 1
ATOM 1657 N N . ASN A 1 197 ? -49.129 25.636 -2.194 1.00 47.53 197 ASN A N 1
ATOM 1658 C CA . ASN A 1 197 ? -49.845 24.612 -2.933 1.00 50.88 197 ASN A CA 1
ATOM 1659 C C . ASN A 1 197 ? -50.031 23.380 -2.052 1.00 50.56 197 ASN A C 1
ATOM 1660 O O . ASN A 1 197 ? -51.092 22.756 -2.063 1.00 54.61 197 ASN A O 1
ATOM 1665 N N . LEU A 1 198 ? -49.005 23.046 -1.276 1.00 49.38 198 LEU A N 1
ATOM 1666 C CA . LEU A 1 198 ? -49.073 21.901 -0.380 1.00 45.33 198 LEU A CA 1
ATOM 1667 C C . LEU A 1 198 ? -50.157 22.132 0.660 1.00 42.95 198 LEU A C 1
ATOM 1668 O O . LEU A 1 198 ? -50.909 21.229 0.989 1.00 47.77 198 LEU A O 1
ATOM 1673 N N . LYS A 1 199 ? -50.242 23.347 1.172 1.00 42.46 199 LYS A N 1
ATOM 1674 C CA . LYS A 1 199 ? -51.252 23.661 2.169 1.00 45.40 199 LYS A CA 1
ATOM 1675 C C . LYS A 1 199 ? -52.629 23.514 1.550 1.00 49.15 199 LYS A C 1
ATOM 1676 O O . LYS A 1 199 ? -53.460 22.742 2.024 1.00 53.99 199 LYS A O 1
ATOM 1682 N N . LYS A 1 200 ? -52.848 24.254 0.467 1.00 55.18 200 LYS A N 1
ATOM 1683 C CA . LYS A 1 200 ? -54.118 24.245 -0.243 1.00 57.17 200 LYS A CA 1
ATOM 1684 C C . LYS A 1 200 ? -54.648 22.842 -0.519 1.00 55.62 200 LYS A C 1
ATOM 1685 O O . LYS A 1 200 ? -55.844 22.582 -0.345 1.00 57.89 200 LYS A O 1
ATOM 1691 N N . GLN A 1 201 ? -53.773 21.937 -0.947 1.00 52.18 201 GLN A N 1
ATOM 1692 C CA . GLN A 1 201 ? -54.212 20.581 -1.244 1.00 51.21 201 GLN A CA 1
ATOM 1693 C C . GLN A 1 201 ? -54.474 19.750 0.001 1.00 50.68 201 GLN A C 1
ATOM 1694 O O . GLN A 1 201 ? -55.104 18.704 -0.081 1.00 51.63 201 GLN A O 1
ATOM 1700 N N . GLY A 1 202 ? -53.971 20.210 1.146 1.00 51.25 202 GLY A N 1
ATOM 1701 C CA . GLY A 1 202 ? -54.181 19.503 2.395 1.00 50.78 202 GLY A CA 1
ATOM 1702 C C . GLY A 1 202 ? -53.038 18.640 2.905 1.00 51.77 202 GLY A C 1
ATOM 1703 O O . GLY A 1 202 ? -53.228 17.893 3.864 1.00 57.39 202 GLY A O 1
ATOM 1704 N N . TYR A 1 203 ? -51.859 18.735 2.296 1.00 49.91 203 TYR A N 1
ATOM 1705 C CA . TYR A 1 203 ? -50.710 17.930 2.725 1.00 48.41 203 TYR A CA 1
ATOM 1706 C C . TYR A 1 203 ? -50.096 18.352 4.070 1.00 49.33 203 TYR A C 1
ATOM 1707 O O . TYR A 1 203 ? -49.512 17.532 4.784 1.00 44.59 203 TYR A O 1
ATOM 1716 N N . LEU A 1 204 ? -50.226 19.632 4.406 1.00 48.31 204 LEU A N 1
ATOM 1717 C CA . LEU A 1 204 ? -49.666 20.137 5.648 1.00 45.85 204 LEU A CA 1
ATOM 1718 C C . LEU A 1 204 ? -50.281 21.450 6.088 1.00 46.66 204 LEU A C 1
ATOM 1719 O O . LEU A 1 204 ? -51.061 22.075 5.359 1.00 46.18 204 LEU A O 1
ATOM 1724 N N . ILE A 1 205 ? -49.913 21.861 7.294 1.00 44.34 205 ILE A N 1
ATOM 1725 C CA . ILE A 1 205 ? -50.396 23.099 7.858 1.00 43.77 205 ILE A CA 1
ATOM 1726 C C . ILE A 1 205 ? -49.347 24.184 7.700 1.00 44.33 205 ILE A C 1
ATOM 1727 O O . ILE A 1 205 ? -48.148 23.942 7.836 1.00 41.49 205 ILE A O 1
ATOM 1732 N N . LYS A 1 206 ? -49.817 25.384 7.398 1.00 44.16 206 LYS A N 1
ATOM 1733 C CA . LYS A 1 206 ? -48.951 26.536 7.253 1.00 46.57 206 LYS A CA 1
ATOM 1734 C C . LYS A 1 206 ? -49.746 27.643 7.927 1.00 47.93 206 LYS A C 1
ATOM 1735 O O . LYS A 1 206 ? -50.692 28.172 7.356 1.00 50.30 206 LYS A O 1
ATOM 1741 N N . GLU A 1 207 ? -49.373 27.951 9.165 1.00 47.83 207 GLU A N 1
ATOM 1742 C CA . GLU A 1 207 ? -50.060 28.961 9.957 1.00 47.63 207 GLU A CA 1
ATOM 1743 C C . GLU A 1 207 ? -49.078 29.930 10.604 1.00 48.07 207 GLU A C 1
ATOM 1744 O O . GLU A 1 207 ? -47.870 29.718 10.577 1.00 51.18 207 GLU A O 1
ATOM 1750 N N . ARG A 1 208 ? -49.599 31.001 11.185 1.00 46.64 208 ARG A N 1
ATOM 1751 C CA . ARG A 1 208 ? -48.748 31.975 11.848 1.00 47.44 208 ARG A CA 1
ATOM 1752 C C . ARG A 1 208 ? -48.944 31.877 13.350 1.00 46.61 208 ARG A C 1
ATOM 1753 O O . ARG A 1 208 ? -49.987 31.424 13.814 1.00 45.02 208 ARG A O 1
ATOM 1761 N N . SER A 1 209 ? -47.931 32.277 14.111 1.00 43.43 209 SER A N 1
ATOM 1762 C CA . SER A 1 209 ? -48.054 32.268 15.559 1.00 44.81 209 SER A CA 1
ATOM 1763 C C . SER A 1 209 ? -49.134 33.300 15.874 1.00 49.01 209 SER A C 1
ATOM 1764 O O . SER A 1 209 ? -49.331 34.242 15.097 1.00 48.78 209 SER A O 1
ATOM 1767 N N . THR A 1 210 ? -49.832 33.129 16.998 1.00 51.70 210 THR A N 1
ATOM 1768 C CA . THR A 1 210 ? -50.894 34.062 17.382 1.00 53.65 210 THR A CA 1
ATOM 1769 C C . THR A 1 210 ? -50.399 35.146 18.322 1.00 54.26 210 THR A C 1
ATOM 1770 O O . THR A 1 210 ? -51.121 36.104 18.588 1.00 55.25 210 THR A O 1
ATOM 1774 N N . GLU A 1 211 ? -49.182 34.990 18.837 1.00 56.26 211 GLU A N 1
ATOM 1775 C CA . GLU A 1 211 ? -48.613 35.976 19.752 1.00 58.67 211 GLU A CA 1
ATOM 1776 C C . GLU A 1 211 ? -47.462 36.683 19.068 1.00 57.78 211 GLU A C 1
ATOM 1777 O O . GLU A 1 211 ? -47.268 37.888 19.240 1.00 56.97 211 GLU A O 1
ATOM 1783 N N . ASP A 1 212 ? -46.682 35.924 18.309 1.00 56.97 212 ASP A N 1
ATOM 1784 C CA . ASP A 1 212 ? -45.594 36.510 17.546 1.00 59.92 212 ASP A CA 1
ATOM 1785 C C . ASP A 1 212 ? -45.969 36.208 16.108 1.00 60.70 212 ASP A C 1
ATOM 1786 O O . ASP A 1 212 ? -45.430 35.291 15.483 1.00 61.86 212 ASP A O 1
ATOM 1791 N N . GLU A 1 213 ? -46.918 36.984 15.598 1.00 64.29 213 GLU A N 1
ATOM 1792 C CA . GLU A 1 213 ? -47.421 36.804 14.248 1.00 67.64 213 GLU A CA 1
ATOM 1793 C C . GLU A 1 213 ? -46.314 36.890 13.189 1.00 67.86 213 GLU A C 1
ATOM 1794 O O . GLU A 1 213 ? -46.570 36.689 12.001 1.00 69.80 213 GLU A O 1
ATOM 1800 N N . ARG A 1 214 ? -45.084 37.171 13.621 1.00 66.39 214 ARG A N 1
ATOM 1801 C CA . ARG A 1 214 ? -43.943 37.281 12.704 1.00 64.82 214 ARG A CA 1
ATOM 1802 C C . ARG A 1 214 ? -43.477 35.900 12.229 1.00 60.11 214 ARG A C 1
ATOM 1803 O O . ARG A 1 214 ? -42.998 35.752 11.109 1.00 57.18 214 ARG A O 1
ATOM 1811 N N . LYS A 1 215 ? -43.626 34.892 13.084 1.00 55.93 215 LYS A N 1
ATOM 1812 C CA . LYS A 1 215 ? -43.210 33.525 12.759 1.00 49.71 215 LYS A CA 1
ATOM 1813 C C . LYS A 1 215 ? -44.250 32.775 11.931 1.00 48.49 215 LYS A C 1
ATOM 1814 O O . LYS A 1 215 ? -45.458 32.861 12.195 1.00 48.84 215 LYS A O 1
ATOM 1820 N N . ILE A 1 216 ? -43.767 32.038 10.935 1.00 44.01 216 ILE A N 1
ATOM 1821 C CA . ILE A 1 216 ? -44.619 31.239 10.058 1.00 44.07 216 ILE A CA 1
ATOM 1822 C C . ILE A 1 216 ? -44.347 29.777 10.406 1.00 42.91 216 ILE A C 1
ATOM 1823 O O . ILE A 1 216 ? -43.252 29.262 10.166 1.00 46.39 216 ILE A O 1
ATOM 1828 N N . LEU A 1 217 ? -45.350 29.106 10.955 1.00 41.45 217 LEU A N 1
ATOM 1829 C CA . LEU A 1 217 ? -45.196 27.724 11.375 1.00 38.16 217 LEU A CA 1
ATOM 1830 C C . LEU A 1 217 ? -45.641 26.728 10.329 1.00 37.13 217 LEU A C 1
ATOM 1831 O O . LEU A 1 217 ? -46.707 26.876 9.733 1.00 41.44 217 LEU A O 1
ATOM 1836 N N . ILE A 1 218 ? -44.814 25.712 10.111 1.00 36.30 218 ILE A N 1
ATOM 1837 C CA . ILE A 1 218 ? -45.119 24.662 9.148 1.00 37.35 218 ILE A CA 1
ATOM 1838 C C . ILE A 1 218 ? -45.059 23.317 9.849 1.00 38.60 218 ILE A C 1
ATOM 1839 O O . ILE A 1 218 ? -44.074 23.003 10.511 1.00 41.79 218 ILE A O 1
ATOM 1844 N N . HIS A 1 219 ? -46.103 22.515 9.703 1.00 40.75 219 HIS A N 1
ATOM 1845 C CA . HIS A 1 219 ? -46.128 21.206 10.344 1.00 41.12 219 HIS A CA 1
ATOM 1846 C C . HIS A 1 219 ? -47.328 20.398 9.862 1.00 41.97 219 HIS A C 1
ATOM 1847 O O . HIS A 1 219 ? -48.162 20.906 9.120 1.00 40.61 219 HIS A O 1
ATOM 1854 N N . MET A 1 220 ? -47.416 19.144 10.300 1.00 45.06 220 MET A N 1
ATOM 1855 C CA . MET A 1 220 ? -48.510 18.252 9.910 1.00 48.44 220 MET A CA 1
ATOM 1856 C C . MET A 1 220 ? -49.231 17.641 11.104 1.00 48.54 220 MET A C 1
ATOM 1857 O O . MET A 1 220 ? -48.626 17.405 12.156 1.00 49.85 220 MET A O 1
ATOM 1862 N N . ASP A 1 221 ? -50.526 17.387 10.947 1.00 50.11 221 ASP A N 1
ATOM 1863 C CA . ASP A 1 221 ? -51.268 16.750 12.016 1.00 51.77 221 ASP A CA 1
ATOM 1864 C C . ASP A 1 221 ? -51.250 15.254 11.719 1.00 52.94 221 ASP A C 1
ATOM 1865 O O . ASP A 1 221 ? -50.830 14.832 10.642 1.00 53.49 221 ASP A O 1
ATOM 1870 N N . ASP A 1 222 ? -51.702 14.463 12.683 1.00 56.41 222 ASP A N 1
ATOM 1871 C CA . ASP A 1 222 ? -51.725 13.007 12.579 1.00 56.91 222 ASP A CA 1
ATOM 1872 C C . ASP A 1 222 ? -52.103 12.461 11.204 1.00 53.62 222 ASP A C 1
ATOM 1873 O O . ASP A 1 222 ? -51.348 11.692 10.595 1.00 46.14 222 ASP A O 1
ATOM 1878 N N . ALA A 1 223 ? -53.282 12.850 10.731 1.00 50.04 223 ALA A N 1
ATOM 1879 C CA . ALA A 1 223 ? -53.768 12.399 9.437 1.00 51.05 223 ALA A CA 1
ATOM 1880 C C . ALA A 1 223 ? -52.741 12.701 8.347 1.00 53.17 223 ALA A C 1
ATOM 1881 O O . ALA A 1 223 ? -52.317 11.811 7.611 1.00 54.86 223 ALA A O 1
ATOM 1883 N N . GLN A 1 224 ? -52.340 13.965 8.257 1.00 53.22 224 GLN A N 1
ATOM 1884 C CA . GLN A 1 224 ? -51.362 14.390 7.252 1.00 53.35 224 GLN A CA 1
ATOM 1885 C C . GLN A 1 224 ? -50.039 13.625 7.369 1.00 53.20 224 GLN A C 1
ATOM 1886 O O . GLN A 1 224 ? -49.456 13.231 6.362 1.00 54.33 224 GLN A O 1
ATOM 1892 N N . GLN A 1 225 ? -49.566 13.407 8.590 1.00 51.10 225 GLN A N 1
ATOM 1893 C CA . GLN A 1 225 ? -48.328 12.660 8.768 1.00 51.86 225 GLN A CA 1
ATOM 1894 C C . GLN A 1 225 ? -48.478 11.311 8.084 1.00 53.54 225 GLN A C 1
ATOM 1895 O O . GLN A 1 225 ? -47.675 10.943 7.226 1.00 52.95 225 GLN A O 1
ATOM 1901 N N . ASP A 1 226 ? -49.524 10.586 8.472 1.00 57.81 226 ASP A N 1
ATOM 1902 C CA . ASP A 1 226 ? -49.818 9.271 7.919 1.00 60.32 226 ASP A CA 1
ATOM 1903 C C . ASP A 1 226 ? -49.809 9.250 6.405 1.00 58.34 226 ASP A C 1
ATOM 1904 O O . ASP A 1 226 ? -49.123 8.432 5.796 1.00 58.42 226 ASP A O 1
ATOM 1909 N N . HIS A 1 227 ? -50.574 10.143 5.794 1.00 54.26 227 HIS A N 1
ATOM 1910 C CA . HIS A 1 227 ? -50.633 10.177 4.342 1.00 52.37 227 HIS A CA 1
ATOM 1911 C C . HIS A 1 227 ? -49.246 10.394 3.731 1.00 51.27 227 HIS A C 1
ATOM 1912 O O . HIS A 1 227 ? -48.829 9.645 2.838 1.00 51.76 227 HIS A O 1
ATOM 1919 N N . ALA A 1 228 ? -48.532 11.409 4.218 1.00 46.92 228 ALA A N 1
ATOM 1920 C CA . ALA A 1 228 ? -47.192 11.720 3.708 1.00 43.46 228 ALA A CA 1
ATOM 1921 C C . ALA A 1 228 ? -46.267 10.509 3.814 1.00 41.73 228 ALA A C 1
ATOM 1922 O O . ALA A 1 228 ? -45.466 10.251 2.922 1.00 42.44 228 ALA A O 1
ATOM 1924 N N . GLU A 1 229 ? -46.386 9.775 4.915 1.00 46.77 229 GLU A N 1
ATOM 1925 C CA . GLU A 1 229 ? -45.587 8.567 5.151 1.00 48.99 229 GLU A CA 1
ATOM 1926 C C . GLU A 1 229 ? -45.784 7.590 3.996 1.00 49.14 229 GLU A C 1
ATOM 1927 O O . GLU A 1 229 ? -44.820 7.171 3.345 1.00 47.93 229 GLU A O 1
ATOM 1933 N N . GLN A 1 230 ? -47.045 7.216 3.781 1.00 51.41 230 GLN A N 1
ATOM 1934 C CA . GLN A 1 230 ? -47.436 6.289 2.718 1.00 57.31 230 GLN A CA 1
ATOM 1935 C C . GLN A 1 230 ? -46.805 6.754 1.421 1.00 55.53 230 GLN A C 1
ATOM 1936 O O . GLN A 1 230 ? -46.181 5.980 0.684 1.00 54.12 230 GLN A O 1
ATOM 1942 N N . LEU A 1 231 ? -46.990 8.043 1.161 1.00 56.75 231 LEU A N 1
ATOM 1943 C CA . LEU A 1 231 ? -46.483 8.683 -0.042 1.00 54.61 231 LEU A CA 1
ATOM 1944 C C . LEU A 1 231 ? -44.974 8.510 -0.187 1.00 53.53 231 LEU A C 1
ATOM 1945 O O . LEU A 1 231 ? -44.499 8.068 -1.232 1.00 54.46 231 LEU A O 1
ATOM 1950 N N . LEU A 1 232 ? -44.213 8.853 0.846 1.00 51.91 232 LEU A N 1
ATOM 1951 C CA . LEU A 1 232 ? -42.764 8.696 0.752 1.00 50.28 232 LEU A CA 1
ATOM 1952 C C . LEU A 1 232 ? -42.446 7.222 0.532 1.00 49.77 232 LEU A C 1
ATOM 1953 O O . LEU A 1 232 ? -41.471 6.879 -0.137 1.00 47.02 232 LEU A O 1
ATOM 1958 N N . ALA A 1 233 ? -43.291 6.360 1.095 1.00 51.12 233 ALA A N 1
ATOM 1959 C CA . ALA A 1 233 ? -43.137 4.912 0.968 1.00 50.83 233 ALA A CA 1
ATOM 1960 C C . ALA A 1 233 ? -43.350 4.453 -0.476 1.00 52.21 233 ALA A C 1
ATOM 1961 O O . ALA A 1 233 ? -42.578 3.643 -0.994 1.00 53.35 233 ALA A O 1
ATOM 1963 N N . GLN A 1 234 ? -44.398 4.961 -1.121 1.00 52.00 234 GLN A N 1
ATOM 1964 C CA . GLN A 1 234 ? -44.671 4.602 -2.513 1.00 54.74 234 GLN A CA 1
ATOM 1965 C C . GLN A 1 234 ? -43.480 4.970 -3.390 1.00 54.27 234 GLN A C 1
ATOM 1966 O O . GLN A 1 234 ? -42.980 4.151 -4.164 1.00 54.52 234 GLN A O 1
ATOM 1972 N N . VAL A 1 235 ? -43.024 6.212 -3.257 1.00 54.88 235 VAL A N 1
ATOM 1973 C CA . VAL A 1 235 ? -41.888 6.700 -4.037 1.00 51.32 235 VAL A CA 1
ATOM 1974 C C . VAL A 1 235 ? -40.646 5.845 -3.832 1.00 50.84 235 VAL A C 1
ATOM 1975 O O . VAL A 1 235 ? -39.978 5.470 -4.792 1.00 49.43 235 VAL A O 1
ATOM 1979 N N . ASN A 1 236 ? -40.326 5.543 -2.582 1.00 53.91 236 ASN A N 1
ATOM 1980 C CA . ASN A 1 236 ? -39.162 4.713 -2.315 1.00 59.72 236 ASN A CA 1
ATOM 1981 C C . ASN A 1 236 ? -39.305 3.357 -3.011 1.00 63.22 236 ASN A C 1
ATOM 1982 O O . ASN A 1 236 ? -38.304 2.768 -3.431 1.00 65.16 236 ASN A O 1
ATOM 1987 N N . GLN A 1 237 ? -40.546 2.871 -3.136 1.00 67.33 237 GLN A N 1
ATOM 1988 C CA . GLN A 1 237 ? -40.807 1.593 -3.804 1.00 67.96 237 GLN A CA 1
ATOM 1989 C C . GLN A 1 237 ? -40.494 1.765 -5.284 1.00 64.23 237 GLN A C 1
ATOM 1990 O O . GLN A 1 237 ? -39.769 0.965 -5.877 1.00 64.05 237 GLN A O 1
ATOM 1996 N N . LEU A 1 238 ? -41.031 2.827 -5.870 1.00 59.59 238 LEU A N 1
ATOM 1997 C CA . LEU A 1 238 ? -40.824 3.118 -7.285 1.00 56.64 238 LEU A CA 1
ATOM 1998 C C . LEU A 1 238 ? -39.358 3.175 -7.692 1.00 56.14 238 LEU A C 1
ATOM 1999 O O . LEU A 1 238 ? -39.013 2.889 -8.837 1.00 52.20 238 LEU A O 1
ATOM 2004 N N . LEU A 1 239 ? -38.499 3.556 -6.755 1.00 58.51 239 LEU A N 1
ATOM 2005 C CA . LEU A 1 239 ? -37.069 3.670 -7.026 1.00 60.68 239 LEU A CA 1
ATOM 2006 C C . LEU A 1 239 ? -36.332 2.416 -6.540 1.00 64.48 239 LEU A C 1
ATOM 2007 O O . LEU A 1 239 ? -35.103 2.377 -6.541 1.00 64.99 239 LEU A O 1
ATOM 2012 N N . ALA A 1 240 ? -37.088 1.395 -6.136 1.00 68.67 240 ALA A N 1
ATOM 2013 C CA . ALA A 1 240 ? -36.527 0.141 -5.610 1.00 74.11 240 ALA A CA 1
ATOM 2014 C C . ALA A 1 240 ? -35.794 -0.763 -6.611 1.00 77.94 240 ALA A C 1
ATOM 2015 O O . ALA A 1 240 ? -36.246 -0.966 -7.744 1.00 78.94 240 ALA A O 1
ATOM 2017 N N . ASP A 1 241 ? -34.676 -1.333 -6.159 1.00 82.30 241 ASP A N 1
ATOM 2018 C CA . ASP A 1 241 ? -33.849 -2.219 -6.980 1.00 84.74 241 ASP A CA 1
ATOM 2019 C C . ASP A 1 241 ? -33.789 -1.725 -8.413 1.00 82.74 241 ASP A C 1
ATOM 2020 O O . ASP A 1 241 ? -34.499 -2.207 -9.309 1.00 79.78 241 ASP A O 1
ATOM 2025 N N . LYS A 1 242 ? -32.928 -0.740 -8.615 1.00 78.44 242 LYS A N 1
ATOM 2026 C CA . LYS A 1 242 ? -32.774 -0.140 -9.916 1.00 73.07 242 LYS A CA 1
ATOM 2027 C C . LYS A 1 242 ? -31.322 0.277 -10.069 1.00 73.78 242 LYS A C 1
ATOM 2028 O O . LYS A 1 242 ? -30.908 0.719 -11.131 1.00 76.58 242 LYS A O 1
ATOM 2034 N N . ASP A 1 243 ? -30.536 0.090 -9.014 1.00 74.06 243 ASP A N 1
ATOM 2035 C CA . ASP A 1 243 ? -29.131 0.494 -9.052 1.00 71.50 243 ASP A CA 1
ATOM 2036 C C . ASP A 1 243 ? -29.224 1.954 -9.495 1.00 65.64 243 ASP A C 1
ATOM 2037 O O . ASP A 1 243 ? -28.702 2.337 -10.533 1.00 60.21 243 ASP A O 1
ATOM 2042 N N . HIS A 1 244 ? -29.930 2.748 -8.690 1.00 61.87 244 HIS A N 1
ATOM 2043 C CA . HIS A 1 244 ? -30.167 4.154 -8.982 1.00 57.35 244 HIS A CA 1
ATOM 2044 C C . HIS A 1 244 ? -28.918 5.014 -9.092 1.00 56.67 244 HIS A C 1
ATOM 2045 O O . HIS A 1 244 ? -28.933 6.017 -9.807 1.00 56.19 244 HIS A O 1
ATOM 2052 N N . LEU A 1 245 ? -27.842 4.621 -8.410 1.00 53.28 245 LEU A N 1
ATOM 2053 C CA . LEU A 1 245 ? -26.587 5.369 -8.465 1.00 49.31 245 LEU A CA 1
ATOM 2054 C C . LEU A 1 245 ? -25.668 4.906 -9.596 1.00 48.16 245 LEU A C 1
ATOM 2055 O O . LEU A 1 245 ? -24.569 5.429 -9.766 1.00 45.70 245 LEU A O 1
ATOM 2060 N N . HIS A 1 246 ? -26.117 3.924 -10.370 1.00 48.02 246 HIS A N 1
ATOM 2061 C CA . HIS A 1 246 ? -25.328 3.418 -11.486 1.00 48.94 246 HIS A CA 1
ATOM 2062 C C . HIS A 1 246 ? -26.219 3.160 -12.697 1.00 51.09 246 HIS A C 1
ATOM 2063 O O . HIS A 1 246 ? -26.220 2.060 -13.258 1.00 54.11 246 HIS A O 1
ATOM 2070 N N . LEU A 1 247 ? -26.970 4.179 -13.106 1.00 48.61 247 LEU A N 1
ATOM 2071 C CA . LEU A 1 247 ? -27.874 4.050 -14.237 1.00 46.77 247 LEU A CA 1
ATOM 2072 C C . LEU A 1 247 ? -27.188 4.001 -15.592 1.00 47.38 247 LEU A C 1
ATOM 2073 O O . LEU A 1 247 ? -27.802 3.616 -16.595 1.00 49.77 247 LEU A O 1
ATOM 2078 N N . VAL A 1 248 ? -25.921 4.390 -15.63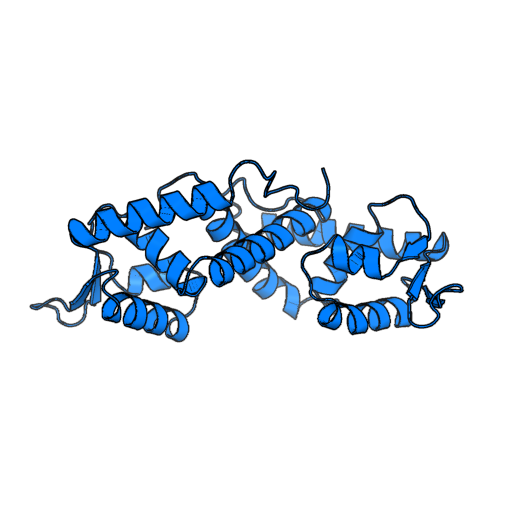8 1.00 45.75 248 VAL A N 1
ATOM 2079 C CA . VAL A 1 248 ? -25.212 4.407 -16.903 1.00 45.17 248 VAL A CA 1
ATOM 2080 C C . VAL A 1 248 ? -23.961 3.552 -16.892 1.00 47.61 248 VAL A C 1
ATOM 2081 O O . VAL A 1 248 ? -23.763 2.732 -17.773 1.00 47.59 248 VAL A O 1
ATOM 2085 N N . PHE A 1 249 ? -23.114 3.750 -15.894 1.00 53.07 249 PHE A N 1
ATOM 2086 C CA . PHE A 1 249 ? -21.889 2.980 -15.800 1.00 55.77 249 PHE A CA 1
ATOM 2087 C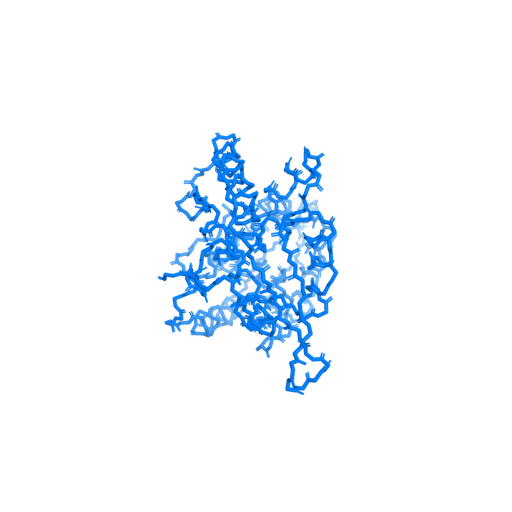 C . PHE A 1 249 ? -21.806 2.243 -14.473 1.00 61.17 249 PHE A C 1
ATOM 2088 O O . PHE A 1 249 ? -22.173 2.784 -13.425 1.00 61.20 249 PHE A O 1
ATOM 2096 N N . GLU A 1 250 ? -21.319 1.005 -14.536 1.00 69.59 250 GLU A N 1
ATOM 2097 C CA . GLU A 1 250 ? -21.107 0.182 -13.353 1.00 77.93 250 GLU A CA 1
ATOM 2098 C C . GLU A 1 250 ? -22.357 -0.104 -12.528 1.00 82.85 250 GLU A C 1
ATOM 2099 O O . GLU A 1 250 ? -22.264 -0.636 -11.411 1.00 86.03 250 GLU A O 1
#

Radius of gyration: 21.35 Å; Cα contacts (8 Å, |Δi|>4): 275; chains: 1; bounding box: 48×40×64 Å

B-factor: mean 51.07, std 13.77, range [19.55, 107.65]

Nearest PDB structures (foldseek):
  1p4x-assembly1_A  TM=1.004E+00  e=3.141E-43  Staphylococcus aureus
  2fnp-assembly1_B  TM=8.896E-01  e=8.043E-06  Staphylococcus aureus
  2frh-assembly1_B  TM=8.602E-01  e=1.616E-05  Staphylococcus aureus
  8ylg-assembly1_B  TM=7.215E-01  e=2.946E-03  Burkholderia thailandensis
  7kfq-assembly1_A  TM=6.713E-01  e=1.189E-02  Variovorax paradoxus

Solvent-accessible surface area: 13994 Å² total; per-residue (Å²): 86,113,9,68,58,160,38,46,0,54,18,1,26,34,1,22,21,1,10,77,83,0,83,146,108,13,144,100,144,40,153,23,64,12,48,12,3,0,1,0,0,2,1,75,46,27,156,109,77,70,5,48,11,73,80,0,35,92,52,9,39,23,151,82,84,66,0,51,103,36,4,106,51,0,41,167,94,64,6,2,47,93,72,156,6,178,154,56,114,204,44,27,79,0,31,2,57,133,150,24,41,104,74,0,24,115,58,7,85,71,1,49,94,25,0,125,105,8,14,131,72,21,167,52,170,29,145,34,9,0,98,54,4,48,69,0,0,2,6,20,0,0,3,49,45,0,46,75,18,2,146,161,87,29,129,10,53,52,24,22,1,6,0,0,0,4,2,3,5,18,109,92,103,92,6,46,25,140,57,0,40,143,64,20,42,21,147,126,58,79,0,28,130,3,1,65,65,0,98,159,94,41,38,3,50,40,75,139,25,113,161,61,118,193,96,23,34,0,27,5,64,88,73,27,9,78,91,1,85,98,16,12,51,90,0,36,135,67,0,52,146,96,87,21,41,74,45,34,27,147

CATH classification: 1.10.10.10 (+1 more: 1.10.10.10)